Protein 2VG9 (pdb70)

Sequence (217 aa):
MKFTVGNGQNQHKGVNDGFSYEIWTNGGEGSMTLGSGATFKAEWNAAVNRGNFLARRGLDFGSQKKATDYDYIGLDYAATYKQTASASGNSRLCVYGWFQNRGLNGVPLVEYYIIEDWVDWVPDAQGKMVTIDGAQYKIFQMDHTGPTINGGSETFKQYFSVRQQKRTSGHITVSDHFKEWAKQGWGIGNLYEVALNAEGWQSSGVADVTLLDVYTT

Nearest PDB structures (foldseek):
  2vg9-assembly1_A  TM=1.005E+00  e=1.026E-44  Neocallimastix patriciarum
  2c1f-assembly1_A  TM=1.002E+00  e=1.045E-42  Neocallimastix patriciarum
  6kka-assembly2_B  TM=9.404E-01  e=1.542E-19  Bacillus sp. 41M-1
  4ixl-assembly2_B  TM=9.345E-01  e=1.324E-19  Bacillus sp. (in: firmicutes)
  2dck-assembly1_A  TM=9.286E-01  e=6.081E-19  Bacillus sp. 41M-1

B-factor: mean 17.27, std 8.96, range [2.0, 55.73]

Radius of gyration: 16.25 Å; Cα contacts (8 Å, |Δi|>4): 626; chains: 1; bounding box: 36×44×43 Å

InterPro domains:
  IPR001137 Glycoside hydrolase family 11 [PR00911] (122-131)
  IPR001137 Glycoside hydrolase family 11 [PR00911] (138-148)
  IPR001137 Glycoside hydrolase family 11 [PR00911] (163-169)
  IPR001137 Glycoside hydrolase family 11 [PR00911] (183-188)
  IPR001137 Glycoside hydrolase family 11 [PR00911] (188-197)
  IPR001137 Glycoside hydrolase family 11 [PR00911] (211-219)
  IPR001137 Glycoside hydrolase family 11 [PTHR46828] (280-485)
  IPR002883 CBM10/dockerin domain [PF02013] (524-562)
  IPR002883 CBM10/dockerin domain [PF02013] (566-605)
  IPR002883 CBM10/dockerin domain [PS51763] (523-563)
  IPR002883 CBM10/dockerin domain [PS51763] (566-606)
  IPR009034 Fungal dockerin domain superfamily [G3DSA:3.90.1220.10] (522-563)
  IPR009034 Fungal dockerin domain superfamily [G3DSA:3.90.1220.10] (564-605)
  IPR009034 Fungal dockerin domain superfamily [SSF64571] (524-567)
  IPR009034 Fungal dockerin domain superfamily [SSF64571] (567-605)
  IPR013319 Glycoside hydrolase family 11/12 [G3DSA:2.60.120.180] (30-247)
  IPR013319 Glycoside hydrolase family 11/12 [G3DSA:2.60.120.180] (274-492)
  IPR013320 Concanavalin A-like lectin/glucanase domain superfamily [SSF49899] (38-249)
  IPR013320 Concanavalin A-like lectin/glucanase domain superfamily [SSF49899] (283-493)
  IPR018208 Glycoside hydrolase family 11, active site 1 [PS00776] (138-148)

Secondary structure (DSSP, 8-state):
-EEEESSS-SEEEEEETTEEEEEEEEB-EEEEEE-STT-EEEEEE--STT-EEEEEEEEE-TT-SBGGGSS-EEEEEEEEEEEEEEEEEEEEEEEEEEEE-TT-SS---EEEEEEEEEES-----S-EEEEETTEEEEEEEEEEEEEETTEEEEEEEEEEEEESS--SEEEEEHHHHHHHHHTTT----EE-EEEEEEEEEEEEEEEEEEEEEEEE-

Foldseek 3Di:
DKDKAPPPHQKDWDDDQQKIKIKGWDQWIKMWDDDPDQFIKIWIDQLDAFTKIKIKMWHFPPLPDWLLVFPWKKKWWAKDKDWDWANVKKKFKWKWFWFDQVVHPPAFTEIETETQAMPPDDDDDDFDWDAFPNFTWTKDKDWDWAADPVGTTDITMYIYTYTPDHDRTDMGRVSVSVVVCVVVVHGTHGTGIIMIMIMMTSTIIMMGIPDIDIDTD

Organism: Neocallimastix patriciarum (NCBI:txid4758)

CATH classification: 2.60.120.180

Solvent-accessible surface area: 9587 Å² total; per-residue (Å²): 149,130,33,51,0,29,112,74,112,81,66,54,140,25,117,65,91,61,33,31,25,40,0,71,1,79,58,12,49,0,3,0,51,25,31,92,22,1,26,5,109,2,57,3,82,0,36,76,125,154,0,45,0,26,0,23,0,0,44,92,19,40,31,142,88,100,0,43,74,26,120,69,0,0,0,37,4,27,12,96,23,137,30,91,41,54,45,109,5,16,1,22,0,0,0,7,0,10,0,12,39,162,79,67,148,88,34,40,7,0,18,0,12,0,0,0,18,59,42,92,132,23,12,88,33,185,41,110,101,12,87,5,60,76,14,85,0,40,2,3,63,68,91,80,86,6,107,19,58,54,41,59,84,69,91,9,63,16,4,3,0,10,22,91,144,95,55,40,56,24,62,0,10,0,5,48,0,0,106,37,0,39,155,55,66,48,27,10,0,22,0,71,18,0,0,0,0,0,33,2,72,22,0,5,3,57,0,40,2,94,85,12,64,6,71,52,108

Structure (mmCIF, N/CA/C/O backbone):
data_2VG9
#
_entry.id   2VG9
#
_cell.length_a   117.420
_cell.length_b   117.420
_cell.length_c   117.420
_cell.angle_alpha   90.00
_cell.angle_beta   90.00
_cell.angle_gamma   90.00
#
_symmetry.space_group_name_H-M   'I 2 3'
#
loop_
_entity.id
_entity.type
_entity.pdbx_description
1 polymer 'BIFUNCTIONAL ENDO-1,4-BETA-XYLANASE A'
2 non-polymer 'CADMIUM ION'
3 non-polymer 'ACETATE ION'
4 water water
#
loop_
_atom_site.group_PDB
_atom_site.id
_atom_site.type_symbol
_atom_site.label_atom_id
_atom_site.label_alt_id
_atom_site.label_comp_id
_atom_site.label_asym_id
_atom_site.label_entity_id
_atom_site.label_seq_id
_atom_site.pdbx_PDB_ins_code
_atom_site.Cartn_x
_atom_site.Cartn_y
_atom_site.Cartn_z
_atom_site.occupancy
_atom_site.B_iso_or_equiv
_atom_site.auth_seq_id
_atom_site.auth_comp_id
_atom_site.auth_asym_id
_atom_site.auth_atom_id
_atom_site.pdbx_PDB_model_num
ATOM 1 N N . MET A 1 1 ? 60.189 21.370 28.587 1.00 23.09 1 MET A N 1
ATOM 2 C CA . MET A 1 1 ? 59.192 22.279 27.925 1.00 22.01 1 MET A CA 1
ATOM 3 C C . MET A 1 1 ? 57.741 21.922 28.332 1.00 21.46 1 MET A C 1
ATOM 4 O O . MET A 1 1 ? 57.259 20.832 28.028 1.00 20.09 1 MET A O 1
ATOM 9 N N . LYS A 1 2 ? 57.068 22.876 28.989 1.00 21.17 2 LYS A N 1
ATOM 10 C CA . LYS A 1 2 ? 55.749 22.667 29.583 1.00 20.58 2 LYS A CA 1
ATOM 11 C C . LYS A 1 2 ? 54.616 23.558 28.987 1.00 19.95 2 LYS A C 1
ATOM 12 O O . LYS A 1 2 ? 54.804 24.745 28.673 1.00 19.52 2 LYS A O 1
ATOM 18 N N . PHE A 1 3 ? 53.434 22.962 28.872 1.00 17.87 3 PHE A N 1
ATOM 19 C CA . PHE A 1 3 ? 52.237 23.613 28.362 1.00 16.83 3 PHE A CA 1
ATOM 20 C C . PHE A 1 3 ? 51.122 23.405 29.375 1.00 16.93 3 PHE A C 1
ATOM 21 O O . PHE A 1 3 ? 50.857 22.256 29.748 1.00 15.17 3 PHE A O 1
ATOM 29 N N . THR A 1 4 ? 50.511 24.512 29.815 1.00 16.35 4 THR A N 1
ATOM 30 C CA . THR A 1 4 ? 49.559 24.510 30.921 1.00 16.38 4 THR A CA 1
ATOM 31 C C . THR A 1 4 ? 48.187 24.908 30.407 1.00 16.54 4 THR A C 1
ATOM 32 O O . THR A 1 4 ? 48.073 25.803 29.565 1.00 16.53 4 THR A O 1
ATOM 36 N N . VAL A 1 5 ? 47.150 24.230 30.891 1.00 15.75 5 VAL A N 1
ATOM 37 C CA . VAL A 1 5 ? 45.786 24.574 30.507 1.00 16.17 5 VAL A CA 1
ATOM 38 C C . VAL A 1 5 ? 44.893 24.814 31.744 1.00 17.24 5 VAL A C 1
ATOM 39 O O . VAL A 1 5 ? 45.173 24.305 32.842 1.00 16.61 5 VAL A O 1
ATOM 43 N N . GLY A 1 6 ? 43.833 25.595 31.548 1.00 18.59 6 GLY A N 1
ATOM 44 C CA . GLY A 1 6 ? 42.883 25.900 32.607 1.00 21.83 6 GLY A CA 1
ATOM 45 C C . GLY A 1 6 ? 43.220 27.141 33.409 1.00 24.47 6 GLY A C 1
ATOM 46 O O . GLY A 1 6 ? 42.581 27.416 34.436 1.00 24.93 6 GLY A O 1
ATOM 47 N N . ASN A 1 7 ? 44.226 27.881 32.945 1.00 26.67 7 ASN A N 1
ATOM 48 C CA . ASN A 1 7 ? 44.701 29.096 33.617 1.00 29.54 7 ASN A CA 1
ATOM 49 C C . ASN A 1 7 ? 44.814 30.287 32.645 1.00 29.26 7 ASN A C 1
ATOM 50 O O . ASN A 1 7 ? 45.730 31.104 32.750 1.00 30.12 7 ASN A O 1
ATOM 55 N N . GLY A 1 8 ? 43.859 30.384 31.721 1.00 29.16 8 GLY A N 1
ATOM 56 C CA . GLY A 1 8 ? 43.888 31.396 30.658 1.00 28.57 8 GLY A CA 1
ATOM 57 C C . GLY A 1 8 ? 43.710 30.819 29.258 1.00 27.71 8 GLY A C 1
ATOM 58 O O . GLY A 1 8 ? 42.897 31.314 28.471 1.00 28.52 8 GLY A O 1
ATOM 59 N N . GLN A 1 9 ? 44.481 29.775 28.946 1.00 26.58 9 GLN A N 1
ATOM 60 C CA . GLN A 1 9 ? 44.324 29.008 27.699 1.00 25.08 9 GLN A CA 1
ATOM 61 C C . GLN A 1 9 ? 43.816 27.627 28.038 1.00 23.39 9 GLN A C 1
ATOM 62 O O . GLN A 1 9 ? 44.383 26.972 28.910 1.00 22.91 9 GLN A O 1
ATOM 68 N N . ASN A 1 10 ? 42.769 27.187 27.343 1.00 21.70 10 ASN A N 1
ATOM 69 C CA . ASN A 1 10 ? 42.231 25.845 27.548 1.00 21.23 10 ASN A CA 1
ATOM 70 C C . ASN A 1 10 ? 42.822 24.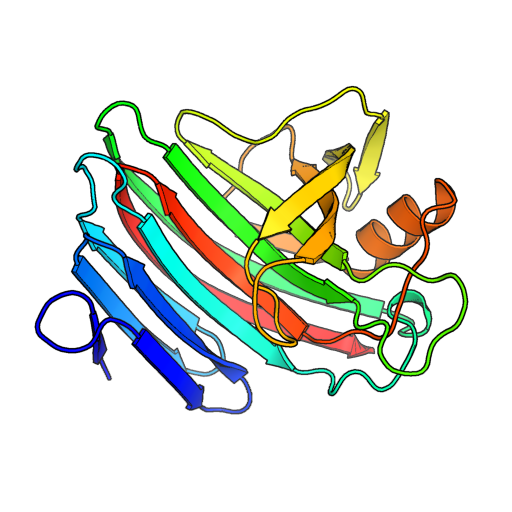748 26.653 1.00 20.49 10 ASN A C 1
ATOM 71 O O . ASN A 1 10 ? 42.501 23.575 26.829 1.00 19.27 10 ASN A O 1
ATOM 76 N N . GLN A 1 11 ? 43.676 25.130 25.699 1.00 19.02 11 GLN A N 1
ATOM 77 C CA . GLN A 1 11 ? 44.254 24.170 24.763 1.00 18.92 11 GLN A CA 1
ATOM 78 C C . GLN A 1 11 ? 45.613 24.631 24.265 1.00 17.57 11 GLN A C 1
ATOM 79 O O . GLN A 1 11 ? 45.865 25.834 24.167 1.00 16.63 11 GLN A O 1
ATOM 85 N N . HIS A 1 12 ? 46.480 23.662 23.978 1.00 16.37 12 HIS A N 1
ATOM 86 C CA . HIS A 1 12 ? 47.718 23.858 23.222 1.00 15.84 12 HIS A CA 1
ATOM 87 C C . HIS A 1 12 ? 47.903 22.620 22.352 1.00 16.52 12 HIS A C 1
ATOM 88 O O . HIS A 1 12 ? 47.812 21.478 22.834 1.00 15.26 12 HIS A O 1
ATOM 95 N N . LYS A 1 13 ? 48.161 22.833 21.065 1.00 16.15 13 LYS A N 1
ATOM 96 C CA . LYS A 1 13 ? 48.485 21.731 20.192 1.00 17.57 13 LYS A CA 1
ATOM 97 C C . LYS A 1 13 ? 49.663 22.138 19.298 1.00 16.22 13 LYS A C 1
ATOM 98 O O . LYS A 1 13 ? 49.798 23.300 18.924 1.00 15.34 13 LYS A O 1
ATOM 104 N N . GLY A 1 14 ? 50.506 21.162 18.973 1.00 15.52 14 GLY A N 1
ATOM 105 C CA . GLY A 1 14 ? 51.658 21.422 18.147 1.00 14.95 14 GLY A CA 1
ATOM 106 C C . GLY A 1 14 ? 52.314 20.144 17.771 1.00 14.29 14 GLY A C 1
ATOM 107 O O . GLY A 1 14 ? 51.711 19.059 17.850 1.00 13.62 14 GLY A O 1
ATOM 108 N N . VAL A 1 15 ? 53.575 20.273 17.369 1.00 14.11 15 VAL A N 1
ATOM 109 C CA . VAL A 1 15 ? 54.408 19.140 16.979 1.00 13.09 15 VAL A CA 1
ATOM 110 C C . VAL A 1 15 ? 55.769 19.351 17.588 1.00 12.69 15 VAL A C 1
ATOM 111 O O . VAL A 1 15 ? 56.172 20.494 17.858 1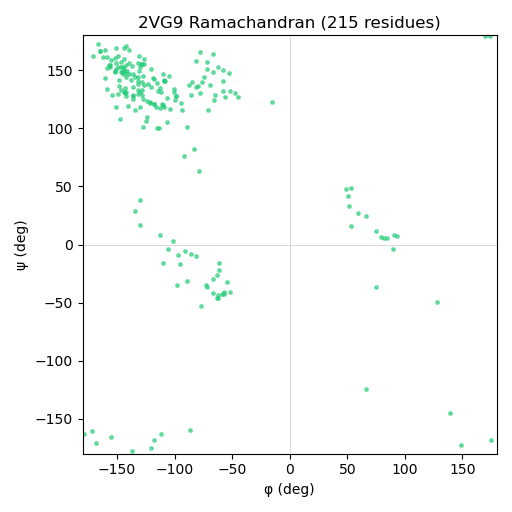.00 12.41 15 VAL A O 1
ATOM 115 N N . ASN A 1 16 ? 56.471 18.250 17.826 1.00 11.56 16 ASN A N 1
ATOM 116 C CA . ASN A 1 16 ? 57.875 18.276 18.213 1.00 11.46 16 ASN A CA 1
ATOM 117 C C . ASN A 1 16 ? 58.538 16.931 17.904 1.00 11.38 16 ASN A C 1
ATOM 118 O O . ASN A 1 16 ? 57.979 15.879 18.208 1.00 10.70 16 ASN A O 1
ATOM 123 N N . ASP A 1 17 ? 59.722 16.972 17.292 1.00 11.84 17 ASP A N 1
ATOM 124 C CA . ASP A 1 17 ? 60.471 15.746 16.975 1.00 12.35 17 ASP A CA 1
ATOM 125 C C . ASP A 1 17 ? 59.653 14.819 16.057 1.00 12.39 17 ASP A C 1
ATOM 126 O O . ASP A 1 17 ? 59.841 13.579 16.085 1.00 12.58 17 ASP A O 1
ATOM 131 N N . GLY A 1 18 ? 58.753 15.392 15.256 1.00 11.13 18 GLY A N 1
ATOM 132 C CA . GLY A 1 18 ? 57.971 14.580 14.309 1.00 11.98 18 GLY A CA 1
ATOM 133 C C . GLY A 1 18 ? 56.719 13.918 14.873 1.00 12.20 18 GLY A C 1
ATOM 134 O O . GLY A 1 18 ? 56.040 13.164 14.184 1.00 11.74 18 GLY A O 1
ATOM 135 N N . PHE A 1 19 ? 56.397 14.229 16.127 1.00 12.90 19 PHE A N 1
ATOM 136 C CA . PHE A 1 19 ? 55.204 13.696 16.787 1.00 12.83 19 PHE A CA 1
ATOM 137 C C . PHE A 1 19 ? 54.310 14.817 17.279 1.00 12.48 19 PHE A C 1
ATOM 138 O O . PHE A 1 19 ? 54.805 15.818 17.794 1.00 11.81 19 PHE A O 1
ATOM 146 N N . SER A 1 20 ? 52.993 14.678 17.105 1.00 12.30 20 SER A N 1
ATOM 147 C CA . SER A 1 20 ? 52.083 15.711 17.578 1.00 11.26 20 SER A CA 1
ATOM 148 C C . SER A 1 20 ? 52.102 15.778 19.095 1.00 11.40 20 SER A C 1
ATOM 149 O O . SER A 1 20 ? 52.565 14.839 19.769 1.00 10.26 20 SER A O 1
ATOM 152 N N . TYR A 1 21 ? 51.583 16.879 19.628 1.00 11.65 21 TYR A N 1
ATOM 153 C CA . TYR A 1 21 ? 51.167 16.943 21.019 1.00 12.21 21 TYR A CA 1
ATOM 154 C C . TYR A 1 21 ? 49.879 17.775 21.092 1.00 12.88 21 TYR A C 1
ATOM 155 O O . TYR A 1 21 ? 49.663 18.672 20.278 1.00 12.45 21 TYR A O 1
ATOM 164 N N . GLU A 1 22 ? 49.025 17.452 22.055 1.00 12.99 22 GLU A N 1
ATOM 165 C CA . GLU A 1 22 ? 47.780 18.174 22.276 1.00 15.48 22 GLU A CA 1
ATOM 166 C C . GLU A 1 22 ? 47.387 18.013 23.751 1.00 14.08 22 GLU A C 1
ATOM 167 O O . GLU A 1 22 ? 47.359 16.890 24.273 1.00 13.05 22 GLU A O 1
ATOM 173 N N . ILE A 1 23 ? 47.118 19.140 24.409 1.00 13.71 23 ILE A N 1
ATOM 174 C CA . ILE A 1 23 ? 46.528 19.152 25.760 1.00 13.19 23 ILE A CA 1
ATOM 175 C C . ILE A 1 23 ? 45.311 20.083 25.714 1.00 13.55 23 ILE A C 1
ATOM 176 O O . ILE A 1 23 ? 45.357 21.129 25.041 1.00 12.81 23 ILE A O 1
ATOM 181 N N . TRP A 1 24 ? 44.221 19.691 26.384 1.00 11.84 24 TRP A N 1
ATOM 182 C CA . TRP A 1 24 ? 42.989 20.475 26.372 1.00 12.38 24 TRP A CA 1
ATOM 183 C C . TRP A 1 24 ? 42.236 20.242 27.673 1.00 12.57 24 TRP A C 1
ATOM 184 O O . TRP A 1 24 ? 42.354 19.169 28.298 1.00 11.46 24 TRP A O 1
ATOM 195 N N . THR A 1 25 ? 41.476 21.249 28.099 1.00 13.56 25 THR A N 1
ATOM 196 C CA . THR A 1 25 ? 40.559 21.076 29.232 1.00 13.75 25 THR A CA 1
ATOM 197 C C . THR A 1 25 ? 39.285 21.882 29.037 1.00 14.41 25 THR A C 1
ATOM 198 O O . THR A 1 25 ? 39.253 22.851 28.302 1.00 13.24 25 THR A O 1
ATOM 202 N N . ASN A 1 26 ? 38.205 21.407 29.638 1.00 16.30 26 ASN A N 1
ATOM 203 C CA . ASN A 1 26 ? 37.044 22.226 29.874 1.00 17.48 26 ASN A CA 1
ATOM 204 C C . ASN A 1 26 ? 36.794 22.129 31.357 1.00 18.48 26 ASN A C 1
ATOM 205 O O . ASN A 1 26 ? 36.398 21.063 31.863 1.00 18.56 26 ASN A O 1
ATOM 210 N N . GLY A 1 27 ? 37.109 23.204 32.065 1.00 18.33 27 GLY A N 1
ATOM 211 C CA . GLY A 1 27 ? 36.744 23.339 33.465 1.00 18.37 27 GLY A CA 1
ATOM 212 C C . GLY A 1 27 ? 37.738 22.813 34.473 1.00 18.88 27 GLY A C 1
ATOM 213 O O . GLY A 1 27 ? 37.496 22.933 35.675 1.00 19.87 27 GLY A O 1
ATOM 214 N N . GLY A 1 28 ? 38.830 22.203 34.004 1.00 18.30 28 GLY A N 1
ATOM 215 C CA . GLY A 1 28 ? 39.876 21.714 34.884 1.00 17.69 28 GLY A CA 1
ATOM 216 C C . GLY A 1 28 ? 41.144 22.532 34.700 1.00 18.23 28 GLY A C 1
ATOM 217 O O . GLY A 1 28 ? 41.112 23.622 34.136 1.00 17.97 28 GLY A O 1
ATOM 218 N N . GLU A 1 29 ? 42.264 21.991 35.169 1.00 18.47 29 GLU A N 1
ATOM 219 C CA . GLU A 1 29 ? 43.599 22.538 34.920 1.00 18.69 29 GLU A CA 1
ATOM 220 C C . GLU A 1 29 ? 44.541 21.358 34.767 1.00 18.11 29 GLU A C 1
ATOM 221 O O . GLU A 1 29 ? 44.241 20.240 35.233 1.00 16.05 29 GLU A O 1
ATOM 227 N N . GLY A 1 30 ? 45.688 21.610 34.137 1.00 16.33 30 GLY A N 1
ATOM 228 C CA . GLY A 1 30 ? 46.651 20.551 33.913 1.00 16.01 30 GLY A CA 1
ATOM 229 C C . GLY A 1 30 ? 47.802 21.048 33.062 1.00 15.76 30 GLY A C 1
ATOM 230 O O . GLY A 1 30 ? 47.840 22.216 32.662 1.00 14.55 30 GLY A O 1
ATOM 231 N N . SER A 1 31 ? 48.745 20.154 32.799 1.00 15.40 31 SER A N 1
ATOM 232 C CA . SER A 1 31 ? 49.892 20.500 32.020 1.00 15.10 31 SER A CA 1
ATOM 233 C C . SER A 1 31 ? 50.471 19.260 31.367 1.00 15.36 31 SER A C 1
ATOM 234 O O . SER A 1 31 ? 50.179 18.140 31.778 1.00 14.74 31 SER A O 1
ATOM 237 N N . MET A 1 32 ? 51.232 19.489 30.299 1.00 15.13 32 MET A N 1
ATOM 238 C CA . MET A 1 32 ? 52.000 18.456 29.644 1.00 15.32 32 MET A CA 1
ATOM 239 C C . MET A 1 32 ? 53.410 18.966 29.565 1.00 13.26 32 MET A C 1
ATOM 240 O O . MET A 1 32 ? 53.640 20.115 29.211 1.00 12.32 32 MET A O 1
ATOM 245 N N . THR A 1 33 ? 54.353 18.087 29.857 1.00 13.80 33 THR A N 1
ATOM 246 C CA . THR A 1 33 ? 55.791 18.382 29.699 1.00 13.84 33 THR A CA 1
ATOM 247 C C . THR A 1 33 ? 56.293 17.431 28.646 1.00 13.09 33 THR A C 1
ATOM 248 O O . THR A 1 33 ? 56.218 16.223 28.835 1.00 13.59 33 THR A O 1
ATOM 252 N N . LEU A 1 34 ? 56.795 17.961 27.534 1.00 12.58 34 LEU A N 1
ATOM 253 C CA . LEU A 1 34 ? 57.383 17.126 26.462 1.00 13.06 34 LEU A CA 1
ATOM 254 C C . LEU A 1 34 ? 58.654 16.427 26.900 1.00 12.77 34 LEU A C 1
ATOM 255 O O . LEU A 1 34 ? 59.385 16.959 27.718 1.00 13.39 34 LEU A O 1
ATOM 260 N N . GLY A 1 35 ? 58.918 15.234 26.360 1.00 12.64 35 GLY A N 1
ATOM 261 C CA . GLY A 1 35 ? 60.268 14.619 26.438 1.00 11.96 35 GLY A CA 1
ATOM 262 C C . GLY A 1 35 ? 60.702 14.428 24.990 1.00 12.00 35 GLY A C 1
ATOM 263 O O . GLY A 1 35 ? 59.977 14.861 24.097 1.00 13.46 35 GLY A O 1
ATOM 264 N N . SER A 1 36 ? 61.853 13.793 24.740 1.00 12.24 36 SER A N 1
ATOM 265 C CA . SER A 1 36 ? 62.307 13.470 23.376 1.00 12.92 36 SER A CA 1
ATOM 266 C C . SER A 1 36 ? 61.300 12.621 22.636 1.00 12.33 36 SER A C 1
ATOM 267 O O . SER A 1 36 ? 60.581 11.817 23.259 1.00 10.73 36 SER A O 1
ATOM 270 N N . GLY A 1 37 ? 61.277 12.787 21.312 1.00 10.81 37 GLY A N 1
ATOM 271 C CA . GLY A 1 37 ? 60.490 11.939 20.449 1.00 11.36 37 GLY A CA 1
ATOM 272 C C . GLY A 1 37 ? 59.016 12.169 20.716 1.00 11.12 37 GLY A C 1
ATOM 273 O O . GLY A 1 37 ? 58.531 13.310 20.611 1.00 10.94 37 GLY A O 1
ATOM 274 N N . ALA A 1 38 ? 58.296 11.096 21.037 1.00 10.70 38 ALA A N 1
ATOM 275 C CA . ALA A 1 38 ? 56.842 11.216 21.313 1.00 10.67 38 ALA A CA 1
ATOM 276 C C . ALA A 1 38 ? 56.533 11.201 22.819 1.00 9.75 38 ALA A C 1
ATOM 277 O O . ALA A 1 38 ? 55.374 11.221 23.190 1.00 9.85 38 ALA A O 1
ATOM 279 N N . THR A 1 39 ? 57.565 11.156 23.665 1.00 10.81 39 THR A N 1
ATOM 280 C CA . THR A 1 39 ? 57.370 10.998 25.120 1.00 9.82 39 THR A CA 1
ATOM 281 C C . THR A 1 39 ? 56.787 12.296 25.734 1.00 10.69 39 THR A C 1
ATOM 282 O O . THR A 1 39 ? 56.926 13.385 25.165 1.00 10.79 39 THR A O 1
ATOM 286 N N . PHE A 1 40 ? 56.139 12.172 26.891 1.00 10.28 40 PHE A N 1
ATOM 287 C CA . PHE A 1 40 ? 55.573 13.284 27.608 1.00 10.81 40 PHE A CA 1
ATOM 288 C C . PHE A 1 40 ? 55.115 12.807 28.980 1.00 12.38 40 PHE A C 1
ATOM 289 O O . PHE A 1 40 ? 54.918 11.606 29.217 1.00 11.34 40 PHE A O 1
ATOM 297 N N . LYS A 1 41 ? 54.922 13.778 29.866 1.00 13.25 41 LYS A N 1
ATOM 298 C CA . LYS A 1 41 ? 54.354 13.567 31.177 1.00 15.56 41 LYS A CA 1
ATOM 299 C C . LYS A 1 41 ? 53.201 14.570 31.268 1.00 13.97 41 LYS A C 1
ATOM 300 O O . LYS A 1 41 ? 53.269 15.670 30.700 1.00 13.48 41 LYS A O 1
ATOM 306 N N . ALA A 1 42 ? 52.124 14.180 31.937 1.00 14.16 42 ALA A N 1
ATOM 307 C CA . ALA A 1 42 ? 50.950 15.053 32.051 1.00 14.03 42 ALA A CA 1
ATOM 308 C C . ALA A 1 42 ? 50.363 14.898 33.438 1.00 15.10 42 ALA A C 1
ATOM 309 O O . ALA A 1 42 ? 50.524 13.850 34.089 1.00 15.01 42 ALA A O 1
ATOM 311 N N . GLU A 1 43 ? 49.669 15.938 33.878 1.00 14.37 43 GLU A N 1
ATOM 312 C CA . GLU A 1 43 ? 49.075 15.949 35.181 1.00 15.10 43 GLU A CA 1
ATOM 313 C C . GLU A 1 43 ? 47.821 16.788 35.067 1.00 14.68 43 GLU A C 1
ATOM 314 O O . GLU A 1 43 ? 47.780 17.760 34.314 1.00 14.43 43 GLU A O 1
ATOM 320 N N . TRP A 1 44 ? 46.766 16.376 35.753 1.00 14.04 44 TRP A N 1
ATOM 321 C CA . TRP A 1 44 ? 45.521 17.095 35.663 1.00 13.67 44 TRP A CA 1
ATOM 322 C C . TRP A 1 44 ? 44.859 17.186 37.021 1.00 14.55 44 TRP A C 1
ATOM 323 O O . TRP A 1 44 ? 45.021 16.313 37.850 1.00 13.83 44 TRP A O 1
ATOM 334 N N . ASN A 1 45 ? 44.163 18.289 37.257 1.00 16.10 45 ASN A N 1
ATOM 335 C CA . ASN A 1 45 ? 43.238 18.394 38.385 1.00 16.59 45 ASN A CA 1
ATOM 336 C C . ASN A 1 45 ? 41.953 18.841 37.761 1.00 15.44 45 ASN A C 1
ATOM 337 O O . ASN A 1 45 ? 41.828 20.022 37.419 1.00 14.58 45 ASN A O 1
ATOM 342 N N . ALA A 1 46 ? 41.019 17.903 37.564 1.00 14.55 46 ALA A N 1
ATOM 343 C CA . ALA A 1 46 ? 39.696 18.209 37.022 1.00 14.20 46 ALA A CA 1
ATOM 344 C C . ALA A 1 46 ? 38.594 17.507 37.824 1.00 14.47 46 ALA A C 1
ATOM 345 O O . ALA A 1 46 ? 37.541 17.167 37.280 1.00 14.25 46 ALA A O 1
ATOM 347 N N . ALA A 1 47 ? 38.851 17.275 39.113 1.00 14.78 47 ALA A N 1
ATOM 348 C CA . ALA A 1 47 ? 37.869 16.632 40.005 1.00 15.52 47 ALA A CA 1
ATOM 349 C C . ALA A 1 47 ? 36.804 17.650 40.449 1.00 16.06 47 ALA A C 1
ATOM 350 O O . ALA A 1 47 ? 36.667 18.004 41.632 1.00 17.14 47 ALA A O 1
ATOM 352 N N . VAL A 1 48 ? 36.083 18.132 39.454 1.00 16.39 48 VAL A N 1
ATOM 353 C CA . VAL A 1 48 ? 34.983 19.086 39.604 1.00 16.89 48 VAL A CA 1
ATOM 354 C C . VAL A 1 48 ? 33.858 18.663 38.648 1.00 17.60 48 VAL A C 1
ATOM 355 O O . VAL A 1 48 ? 34.109 17.962 37.650 1.00 16.03 48 VAL A O 1
ATOM 359 N N . ASN A 1 49 ? 32.614 19.061 38.946 1.00 18.15 49 ASN A N 1
ATOM 360 C CA . ASN A 1 49 ? 31.503 18.763 38.077 1.00 19.32 49 ASN A CA 1
ATOM 361 C C . ASN A 1 49 ? 31.839 19.096 36.624 1.00 19.12 49 ASN A C 1
ATOM 362 O O . ASN A 1 49 ? 32.320 20.188 36.338 1.00 19.68 49 ASN A O 1
ATOM 367 N N . ARG A 1 50 ? 31.582 18.149 35.722 1.00 18.49 50 ARG A N 1
ATOM 368 C CA . ARG A 1 50 ? 31.905 18.267 34.301 1.00 18.00 50 ARG A CA 1
ATOM 369 C C . ARG A 1 50 ? 33.361 18.619 33.963 1.00 16.54 50 ARG A C 1
ATOM 370 O O . ARG A 1 50 ? 33.656 19.007 32.815 1.00 14.84 50 ARG A O 1
ATOM 378 N N . GLY A 1 51 ? 34.269 18.462 34.936 1.00 14.72 51 GLY A N 1
ATOM 379 C CA . GLY A 1 51 ? 35.706 18.591 34.657 1.00 13.85 51 GLY A CA 1
ATOM 380 C C . GLY A 1 51 ? 36.131 17.607 33.580 1.00 13.28 51 GLY A C 1
ATOM 381 O O . GLY A 1 51 ? 35.800 16.411 33.645 1.00 13.26 51 GLY A O 1
ATOM 382 N N . ASN A 1 52 ? 36.878 18.097 32.592 1.00 13.29 52 ASN A N 1
ATOM 383 C CA . ASN A 1 52 ? 37.299 17.288 31.450 1.00 13.51 52 ASN A CA 1
ATOM 384 C C . ASN A 1 52 ? 38.713 17.686 30.993 1.00 13.13 52 ASN A C 1
ATOM 385 O O . ASN A 1 52 ? 39.016 18.884 30.843 1.00 12.87 52 ASN A O 1
ATOM 390 N N . PHE A 1 53 ? 39.581 16.688 30.807 1.00 12.70 53 PHE A N 1
ATOM 391 C CA . PHE A 1 53 ? 41.009 16.902 30.499 1.00 12.98 53 PHE A CA 1
ATOM 392 C C . PHE A 1 53 ? 41.477 15.855 29.509 1.00 13.59 53 PHE A C 1
ATOM 393 O O . PHE A 1 53 ? 41.068 14.676 29.591 1.00 13.58 53 PHE A O 1
ATOM 401 N N . LEU A 1 54 ? 42.375 16.259 28.603 1.00 13.14 54 LEU A N 1
ATOM 402 C CA . LEU A 1 54 ? 43.058 15.279 27.756 1.00 13.23 54 LEU A CA 1
ATOM 403 C C . LEU A 1 54 ? 44.493 15.715 27.493 1.00 13.24 54 LEU A C 1
ATOM 404 O O . LEU A 1 54 ? 44.770 16.919 27.413 1.00 12.01 54 LEU A O 1
ATOM 409 N N . ALA A 1 55 ? 45.393 14.732 27.378 1.00 12.55 55 ALA A N 1
ATOM 410 C CA . ALA A 1 55 ? 46.785 14.954 26.905 1.00 12.00 55 ALA A CA 1
ATOM 411 C C . ALA A 1 55 ? 47.223 13.782 26.030 1.00 11.18 55 ALA A C 1
ATOM 412 O O . ALA A 1 55 ? 47.132 12.603 26.428 1.00 11.68 55 ALA A O 1
ATOM 414 N N . ARG A 1 56 ? 47.713 14.094 24.849 1.00 9.64 56 ARG A N 1
ATOM 415 C CA . ARG A 1 56 ? 48.030 13.045 23.887 1.00 9.96 56 ARG A CA 1
ATOM 416 C C . ARG A 1 56 ? 49.137 13.457 22.944 1.00 9.08 56 ARG A C 1
ATOM 417 O O . ARG A 1 56 ? 49.287 14.640 22.606 1.00 9.25 56 ARG A O 1
ATOM 425 N N . ARG A 1 57 ? 49.896 12.464 22.521 1.00 9.95 57 ARG A N 1
ATOM 426 C CA . ARG A 1 57 ? 50.976 12.623 21.542 1.00 10.02 57 ARG A CA 1
ATOM 427 C C . ARG A 1 57 ? 50.938 11.471 20.562 1.00 11.06 57 ARG A C 1
ATOM 428 O O . ARG A 1 57 ? 50.693 10.314 20.957 1.00 11.29 57 ARG A O 1
ATOM 436 N N . GLY A 1 58 ? 51.197 11.749 19.284 1.00 11.55 58 GLY A N 1
ATOM 437 C CA . GLY A 1 58 ? 51.10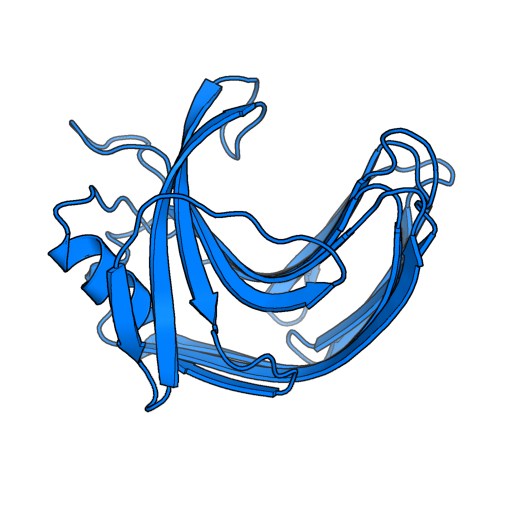7 10.666 18.288 1.00 11.34 58 GLY A CA 1
ATOM 438 C C . GLY A 1 58 ? 51.676 10.990 16.929 1.00 12.50 58 GLY A C 1
ATOM 439 O O . GLY A 1 58 ? 52.290 12.033 16.729 1.00 10.85 58 GLY A O 1
ATOM 440 N N . LEU A 1 59 ? 51.425 10.083 15.986 1.00 12.63 59 LEU A N 1
ATOM 441 C CA . LEU A 1 59 ? 51.985 10.158 14.656 1.00 14.40 59 LEU A CA 1
ATOM 442 C C . LEU A 1 59 ? 50.819 10.473 13.736 1.00 14.85 59 LEU A C 1
ATOM 443 O O . LEU A 1 59 ? 49.840 9.717 13.722 1.00 14.50 59 LEU A O 1
ATOM 448 N N . ASP A 1 60 ? 50.901 11.599 13.010 1.00 16.61 60 ASP A N 1
ATOM 449 C CA . ASP A 1 60 ? 49.856 11.950 12.006 1.00 17.53 60 ASP A CA 1
ATOM 450 C C . ASP A 1 60 ? 50.108 11.153 10.757 1.00 17.80 60 ASP A C 1
ATOM 451 O O . ASP A 1 60 ? 51.268 11.001 10.330 1.00 18.49 60 ASP A O 1
ATOM 456 N N . PHE A 1 61 ? 49.035 10.613 10.181 1.00 17.53 61 PHE A N 1
ATOM 457 C CA . PHE A 1 61 ? 49.150 9.846 8.929 1.00 17.36 61 PHE A CA 1
ATOM 458 C C . PHE A 1 61 ? 48.626 10.617 7.692 1.00 18.26 61 PHE A C 1
ATOM 459 O O . PHE A 1 61 ? 48.694 10.124 6.560 1.00 18.41 61 PHE A O 1
ATOM 467 N N . GLY A 1 62 ? 48.080 11.809 7.919 1.00 18.81 62 GLY A N 1
ATOM 468 C CA . GLY A 1 62 ? 47.649 12.677 6.820 1.00 20.42 62 GLY A CA 1
ATOM 469 C C . GLY A 1 62 ? 46.311 12.326 6.174 1.00 20.81 62 GLY A C 1
ATOM 470 O O . GLY A 1 62 ? 45.942 12.948 5.166 1.00 21.39 62 GLY A O 1
ATOM 471 N N . SER A 1 63 ? 45.587 11.344 6.736 1.00 21.08 63 SER A N 1
ATOM 472 C CA . SER A 1 63 ? 44.302 10.890 6.177 1.00 21.59 63 SER A CA 1
ATOM 473 C C . SER A 1 63 ? 44.427 10.513 4.679 1.00 23.02 63 SER A C 1
ATOM 474 O O . SER A 1 63 ? 43.613 10.929 3.832 1.00 23.29 63 SER A O 1
ATOM 477 N N . GLN A 1 64 ? 45.442 9.715 4.369 1.00 23.32 64 GLN A N 1
ATOM 478 C CA . GLN A 1 64 ? 45.867 9.518 2.995 1.00 25.40 64 GLN A CA 1
ATOM 479 C C . GLN A 1 64 ? 45.276 8.236 2.458 1.00 23.51 64 GLN A C 1
ATOM 480 O O . GLN A 1 64 ? 44.941 8.130 1.278 1.00 23.41 64 GLN A O 1
ATOM 486 N N . LYS A 1 65 ? 45.162 7.247 3.328 1.00 21.67 65 LYS A N 1
ATOM 487 C CA . LYS A 1 65 ? 44.698 5.972 2.880 1.00 20.01 65 LYS A CA 1
ATOM 488 C C . LYS A 1 65 ? 43.991 5.201 3.965 1.00 19.15 65 LYS A C 1
ATOM 489 O O . LYS A 1 65 ? 44.137 5.508 5.179 1.00 18.59 65 LYS A O 1
ATOM 495 N N . LYS A 1 66 ? 43.205 4.227 3.499 1.00 17.07 66 LYS A N 1
ATOM 496 C CA . LYS A 1 66 ? 42.369 3.393 4.358 1.00 15.43 66 LYS A CA 1
ATOM 497 C C . LYS A 1 66 ? 43.270 2.843 5.463 1.00 14.42 66 LYS A C 1
ATOM 498 O O . LYS A 1 66 ? 44.351 2.337 5.188 1.00 13.14 66 LYS A O 1
ATOM 504 N N . ALA A 1 67 ? 42.807 2.944 6.705 1.00 13.11 67 ALA A N 1
ATOM 505 C CA . ALA A 1 67 ? 43.617 2.549 7.862 1.00 12.73 67 ALA A CA 1
ATOM 506 C C . ALA A 1 67 ? 44.133 1.129 7.753 1.00 13.12 67 ALA A C 1
ATOM 507 O O . ALA A 1 67 ? 45.244 0.820 8.225 1.00 12.58 67 ALA A O 1
ATOM 509 N N . THR A 1 68 ? 43.354 0.251 7.107 1.00 12.86 68 THR A N 1
ATOM 510 C CA . THR A 1 68 ? 43.768 -1.148 7.010 1.00 12.15 68 THR A CA 1
ATOM 511 C C . THR A 1 68 ? 44.705 -1.432 5.817 1.00 12.50 68 THR A C 1
ATOM 512 O O . THR A 1 68 ? 45.215 -2.561 5.710 1.00 12.28 68 THR A O 1
ATOM 516 N N . ASP A 1 69 ? 44.903 -0.447 4.927 1.00 12.02 69 ASP A N 1
ATOM 517 C CA . ASP A 1 69 ? 45.948 -0.557 3.874 1.00 12.86 69 ASP A CA 1
ATOM 518 C C . ASP A 1 69 ? 47.369 -0.567 4.412 1.00 13.72 69 ASP A C 1
ATOM 519 O O . ASP A 1 69 ? 48.262 -1.097 3.776 1.00 14.92 69 ASP A O 1
ATOM 524 N N . TYR A 1 70 ? 47.606 0.078 5.542 1.00 14.74 70 TYR A N 1
ATOM 525 C CA . TYR A 1 70 ? 48.949 -0.004 6.143 1.00 14.91 70 TYR A CA 1
ATOM 526 C C . TYR A 1 70 ? 49.202 -1.454 6.582 1.00 15.38 70 TYR A C 1
ATOM 527 O O . TYR A 1 70 ? 48.400 -2.037 7.351 1.00 15.81 70 TYR A O 1
ATOM 536 N N . ASP A 1 71 ? 50.299 -2.035 6.094 1.00 15.76 71 ASP A N 1
ATOM 537 C CA . ASP A 1 71 ? 50.611 -3.451 6.341 1.00 15.87 71 ASP A CA 1
ATOM 538 C C . ASP A 1 71 ? 50.806 -3.748 7.812 1.00 15.21 71 ASP A C 1
ATOM 539 O O . ASP A 1 71 ? 50.299 -4.752 8.319 1.00 14.05 71 ASP A O 1
ATOM 544 N N . TYR A 1 72 ? 51.530 -2.857 8.494 1.00 13.54 72 TYR A N 1
ATOM 545 C CA . TYR A 1 72 ? 51.832 -3.031 9.903 1.00 12.89 72 TYR A CA 1
ATOM 546 C C . TYR A 1 72 ? 51.889 -1.664 10.575 1.00 12.82 72 TYR A C 1
ATOM 547 O O . TYR A 1 72 ? 52.499 -0.737 10.046 1.00 12.94 72 TYR A O 1
ATOM 556 N N . ILE A 1 73 ? 51.222 -1.529 11.724 1.00 11.32 73 ILE A N 1
ATOM 557 C CA . ILE A 1 73 ? 51.344 -0.308 12.535 1.00 11.06 73 ILE A CA 1
ATOM 558 C C . ILE A 1 73 ? 51.642 -0.794 13.949 1.00 10.62 73 ILE A C 1
ATOM 559 O O . ILE A 1 73 ? 50.862 -1.547 14.524 1.00 9.94 73 ILE A O 1
ATOM 564 N N . GLY A 1 74 ? 52.805 -0.409 14.471 1.00 10.65 74 GLY A N 1
ATOM 565 C CA . GLY A 1 74 ? 53.187 -0.774 15.840 1.00 11.01 74 GLY A CA 1
ATOM 566 C C . GLY A 1 74 ? 53.179 0.431 16.775 1.00 10.88 74 GLY A C 1
ATOM 567 O O . GLY A 1 74 ? 53.484 1.567 16.353 1.00 11.01 74 GLY A O 1
ATOM 568 N N . LEU A 1 75 ? 52.822 0.197 18.037 1.00 10.11 75 LEU A N 1
ATOM 569 C CA . LEU A 1 75 ? 52.974 1.223 19.080 1.00 9.99 75 LEU A CA 1
ATOM 570 C C . LEU A 1 75 ? 53.551 0.544 20.312 1.00 9.57 75 LEU A C 1
ATOM 571 O O . LEU A 1 75 ? 52.983 -0.440 20.803 1.00 9.09 75 LEU A O 1
ATOM 576 N N . ASP A 1 76 ? 54.668 1.086 20.806 1.00 8.50 76 ASP A N 1
ATOM 577 C CA . ASP A 1 76 ? 55.321 0.564 21.995 1.00 8.79 76 ASP A CA 1
ATOM 578 C C . ASP A 1 76 ? 55.329 1.697 22.982 1.00 8.57 76 ASP A C 1
ATOM 579 O O . ASP A 1 76 ? 55.619 2.822 22.604 1.00 9.34 76 ASP A O 1
ATOM 584 N N . TYR A 1 77 ? 54.991 1.416 24.229 1.00 8.07 77 TYR A N 1
ATOM 585 C CA . TYR A 1 77 ? 54.881 2.456 25.243 1.00 8.08 77 TYR A CA 1
ATOM 586 C C . TYR A 1 77 ? 55.302 1.912 26.618 1.00 8.92 77 TYR A C 1
ATOM 587 O O . TYR A 1 77 ? 55.235 0.703 26.882 1.00 8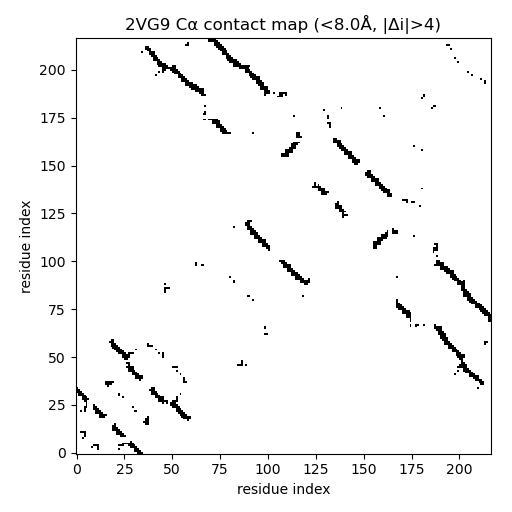.37 77 TYR A O 1
ATOM 596 N N . ALA A 1 78 ? 55.786 2.803 27.478 1.00 8.99 78 ALA A N 1
ATOM 597 C CA . ALA A 1 78 ? 55.932 2.506 28.919 1.00 9.25 78 ALA A CA 1
ATOM 598 C C . ALA A 1 78 ? 55.580 3.785 29.683 1.00 9.32 78 ALA A C 1
ATOM 599 O O . ALA A 1 78 ? 56.084 4.867 29.340 1.00 8.84 78 ALA A O 1
ATOM 601 N N . ALA A 1 79 ? 54.724 3.631 30.698 1.00 8.77 79 ALA A N 1
ATOM 602 C CA . ALA A 1 79 ? 54.162 4.730 31.489 1.00 9.57 79 ALA A CA 1
ATOM 603 C C . ALA A 1 79 ? 53.939 4.331 32.956 1.00 10.11 79 ALA A C 1
ATOM 604 O O . ALA A 1 79 ? 53.801 3.157 33.275 1.00 10.90 79 ALA A O 1
ATOM 606 N N . THR A 1 80 ? 53.902 5.334 33.830 1.00 11.56 80 THR A N 1
ATOM 607 C CA . THR A 1 80 ? 53.220 5.223 35.122 1.00 13.00 80 THR A CA 1
ATOM 608 C C . THR A 1 80 ? 51.975 6.097 34.974 1.00 13.50 80 THR A C 1
ATOM 609 O O . THR A 1 80 ? 51.995 7.116 34.289 1.00 14.29 80 THR A O 1
ATOM 613 N N . TYR A 1 81 ? 50.869 5.635 35.527 1.00 13.45 81 TYR A N 1
ATOM 614 C CA . TYR A 1 81 ? 49.586 6.286 35.345 1.00 14.34 81 TYR A CA 1
ATOM 615 C C . TYR A 1 81 ? 48.783 6.020 36.615 1.00 15.07 81 TYR A C 1
ATOM 616 O O . TYR A 1 81 ? 48.710 4.884 37.072 1.00 13.88 81 TYR A O 1
ATOM 625 N N . LYS A 1 82 ? 48.227 7.084 37.185 1.00 15.41 82 LYS A N 1
ATOM 626 C CA . LYS A 1 82 ? 47.577 7.033 38.473 1.00 17.79 82 LYS A CA 1
ATOM 627 C C . LYS A 1 82 ? 46.438 8.070 38.451 1.00 16.64 82 LYS A C 1
ATOM 628 O O . LYS A 1 82 ? 46.631 9.190 37.967 1.00 16.46 82 LYS A O 1
ATOM 634 N N . GLN A 1 83 ? 45.273 7.689 38.970 1.00 14.53 83 GLN A N 1
ATOM 635 C CA . GLN A 1 83 ? 44.218 8.634 39.268 1.00 15.08 83 GLN A CA 1
ATOM 636 C C . GLN A 1 83 ? 44.262 8.966 40.771 1.00 15.01 83 GLN A C 1
ATOM 637 O O . GLN A 1 83 ? 44.257 8.066 41.628 1.00 16.33 83 GLN A O 1
ATOM 643 N N . THR A 1 84 ? 44.307 10.243 41.112 1.00 14.28 84 THR A N 1
ATOM 644 C CA . THR A 1 84 ? 44.489 10.596 42.527 1.00 13.91 84 THR A CA 1
ATOM 645 C C . THR A 1 84 ? 43.257 11.211 43.215 1.00 13.92 84 THR A C 1
ATOM 646 O O . THR A 1 84 ? 43.186 11.282 44.474 1.00 14.29 84 THR A O 1
ATOM 650 N N . ALA A 1 85 ? 42.300 11.653 42.405 1.00 12.41 85 ALA A N 1
ATOM 651 C CA . ALA A 1 85 ? 41.011 12.123 42.901 1.00 12.61 85 ALA A CA 1
ATOM 652 C C . ALA A 1 85 ? 39.917 11.727 41.917 1.00 12.34 85 ALA A C 1
ATOM 653 O O . ALA A 1 85 ? 40.147 11.630 40.721 1.00 12.28 85 ALA A O 1
ATOM 655 N N . SER A 1 86 ? 38.715 11.518 42.422 1.00 11.78 86 SER A N 1
ATOM 656 C CA . SER A 1 86 ? 37.593 11.177 41.558 1.00 12.45 86 SER A CA 1
ATOM 657 C C . SER A 1 86 ? 36.305 11.750 42.125 1.00 12.06 86 SER A C 1
ATOM 658 O O . SER A 1 86 ? 35.829 11.307 43.162 1.00 13.16 86 SER A O 1
ATOM 661 N N . ALA A 1 87 ? 35.769 12.782 41.492 1.00 12.12 87 ALA A N 1
ATOM 662 C CA . ALA A 1 87 ? 34.457 13.301 41.918 1.00 12.26 87 ALA A CA 1
ATOM 663 C C . ALA A 1 87 ? 33.394 12.601 41.102 1.00 12.54 87 ALA A C 1
ATOM 664 O O . ALA A 1 87 ? 32.840 13.193 40.161 1.00 13.56 87 ALA A O 1
ATOM 666 N N . SER A 1 88 ? 33.108 11.353 41.445 1.00 12.36 88 SER A N 1
ATOM 667 C CA . SER A 1 88 ? 32.362 10.469 40.544 1.00 13.85 88 SER A CA 1
ATOM 668 C C . SER A 1 88 ? 32.971 10.502 39.141 1.00 13.05 88 SER A C 1
ATOM 669 O O . SER A 1 88 ? 32.268 10.666 38.129 1.00 13.89 88 SER A O 1
ATOM 672 N N . GLY A 1 89 ? 34.283 10.367 39.080 1.00 12.79 89 GLY A N 1
ATOM 673 C CA . GLY A 1 89 ? 34.978 10.558 37.814 1.00 11.49 89 GLY A CA 1
ATOM 674 C C . GLY A 1 89 ? 35.701 9.318 37.322 1.00 10.54 89 GLY A C 1
ATOM 675 O O . GLY A 1 89 ? 35.468 8.206 37.802 1.00 9.80 89 GLY A O 1
ATOM 676 N N . ASN A 1 90 ? 36.547 9.508 36.310 1.00 9.27 90 ASN A N 1
ATOM 677 C CA . ASN A 1 90 ? 37.225 8.390 35.684 1.00 9.43 90 ASN A CA 1
ATOM 678 C C . ASN A 1 90 ? 38.362 8.890 34.804 1.00 9.45 90 ASN A C 1
ATOM 679 O O . ASN A 1 90 ? 38.559 10.102 34.629 1.00 8.67 90 ASN A O 1
ATOM 684 N N . SER A 1 91 ? 39.151 7.959 34.302 1.00 9.04 91 SER A N 1
ATOM 685 C CA . SER A 1 91 ? 40.193 8.316 33.372 1.00 9.25 91 SER A CA 1
ATOM 686 C C . SER A 1 91 ? 40.594 7.061 32.612 1.00 9.44 91 SER A C 1
ATOM 687 O O . SER A 1 91 ? 40.205 5.938 32.974 1.00 9.38 91 SER A O 1
ATOM 690 N N . ARG A 1 92 ? 41.353 7.256 31.540 1.00 9.04 92 ARG A N 1
ATOM 691 C CA . ARG A 1 92 ? 41.831 6.147 30.757 1.00 8.66 92 ARG A CA 1
ATOM 692 C C . ARG A 1 92 ? 43.170 6.483 30.129 1.00 8.77 92 ARG A C 1
ATOM 693 O O . ARG A 1 92 ? 43.489 7.661 29.868 1.00 8.32 92 ARG A O 1
ATOM 701 N N . LEU A 1 93 ? 43.943 5.432 29.885 1.00 8.03 93 LEU A N 1
ATOM 702 C CA . LEU A 1 93 ? 45.158 5.505 29.073 1.00 8.70 93 LEU A CA 1
ATOM 703 C C . LEU A 1 93 ? 44.926 4.594 27.855 1.00 9.15 93 LEU A C 1
ATOM 704 O O . LEU A 1 93 ? 44.677 3.374 27.999 1.00 8.94 93 LEU A O 1
ATOM 709 N N . CYS A 1 94 ? 45.004 5.187 26.664 1.00 9.32 94 CYS A N 1
ATOM 710 C CA . CYS A 1 94 ? 44.605 4.481 25.458 1.00 8.86 94 CYS A CA 1
ATOM 711 C C . CYS A 1 94 ? 45.352 4.920 24.207 1.00 8.62 94 CYS A C 1
ATOM 712 O O . CYS A 1 94 ? 45.846 6.039 24.126 1.00 8.89 94 CYS A O 1
ATOM 715 N N . VAL A 1 95 ? 45.415 4.040 23.216 1.00 8.46 95 VAL A N 1
ATOM 716 C CA . VAL A 1 95 ? 45.775 4.462 21.857 1.00 8.66 95 VAL A CA 1
ATOM 717 C C . VAL A 1 95 ? 44.535 5.164 21.329 1.00 8.97 95 VAL A C 1
ATOM 718 O O . VAL A 1 95 ? 43.390 4.755 21.644 1.00 9.13 95 VAL A O 1
ATOM 722 N N . TYR A 1 96 ? 44.748 6.216 20.532 1.00 8.40 96 TYR A N 1
ATOM 723 C CA . TYR A 1 96 ? 43.661 7.083 20.107 1.00 9.12 96 TYR A CA 1
ATOM 724 C C . TYR A 1 96 ? 43.860 7.645 18.690 1.00 9.14 96 TYR A C 1
ATOM 725 O O . TYR A 1 96 ? 44.983 7.865 18.276 1.00 8.22 96 TYR A O 1
ATOM 734 N N . GLY A 1 97 ? 42.767 7.875 17.965 1.00 8.09 97 GLY A N 1
ATOM 735 C CA . GLY A 1 97 ? 42.878 8.547 16.679 1.00 8.94 97 GLY A CA 1
ATOM 736 C C . GLY A 1 97 ? 41.535 8.587 15.981 1.00 9.20 97 GLY A C 1
ATOM 737 O O . GLY A 1 97 ? 40.493 8.314 16.609 1.00 8.60 97 GLY A O 1
ATOM 738 N N . TRP A 1 98 ? 41.559 8.964 14.695 1.00 9.94 98 TRP A N 1
ATOM 739 C CA . TRP A 1 98 ? 40.332 8.971 13.855 1.00 10.32 98 TRP A CA 1
ATOM 740 C C . TRP A 1 98 ? 40.517 8.251 12.529 1.00 11.06 98 TRP A C 1
ATOM 741 O O . TRP A 1 98 ? 41.647 8.176 12.006 1.00 11.21 98 TRP A O 1
ATOM 752 N N . PHE A 1 99 ? 39.416 7.719 11.976 1.00 12.40 99 PHE A N 1
ATOM 753 C CA . PHE A 1 99 ? 39.350 7.376 10.544 1.00 12.73 99 PHE A CA 1
ATOM 754 C C . PHE A 1 99 ? 38.506 8.464 9.872 1.00 14.06 99 PHE A C 1
ATOM 755 O O . PHE A 1 99 ? 37.315 8.642 10.192 1.00 13.15 99 PHE A O 1
ATOM 763 N N . GLN A 1 100 ? 39.145 9.205 8.974 1.00 14.91 100 GLN A N 1
ATOM 764 C CA . GLN A 1 100 ? 38.532 10.329 8.285 1.00 16.97 100 GLN A CA 1
ATOM 765 C C . GLN A 1 100 ? 37.713 9.766 7.125 1.00 17.96 100 GLN A C 1
ATOM 766 O O . GLN A 1 100 ? 38.169 8.866 6.403 1.00 18.18 100 GLN A O 1
ATOM 772 N N . ASN A 1 101 ? 36.506 10.276 6.962 1.00 19.22 101 ASN A N 1
ATOM 773 C CA . ASN A 1 101 ? 35.654 9.859 5.856 1.00 21.19 101 ASN A CA 1
ATOM 774 C C . ASN A 1 101 ? 35.403 10.973 4.825 1.00 22.87 101 ASN A C 1
ATOM 775 O O . ASN A 1 101 ? 34.559 10.812 3.949 1.00 23.47 101 ASN A O 1
ATOM 780 N N . ARG A 1 102 ? 36.096 12.099 4.945 1.00 24.65 102 ARG A N 1
ATOM 781 C CA . ARG A 1 102 ? 35.988 13.172 3.944 1.00 28.06 102 ARG A CA 1
ATOM 782 C C . ARG A 1 102 ? 36.342 12.584 2.582 1.00 28.19 102 ARG A C 1
ATOM 783 O O . ARG A 1 102 ? 37.360 11.909 2.442 1.00 28.75 102 ARG A O 1
ATOM 791 N N . GLY A 1 103 ? 35.451 12.774 1.610 1.00 29.47 103 GLY A N 1
ATOM 792 C CA . GLY A 1 103 ? 35.638 12.256 0.251 1.00 30.03 103 GLY A CA 1
ATOM 793 C C . GLY A 1 103 ? 35.270 10.801 0.039 1.00 30.87 103 GLY A C 1
ATOM 794 O O . GLY A 1 103 ? 35.491 10.257 -1.054 1.00 31.52 103 GLY A O 1
ATOM 795 N N . LEU A 1 104 ? 34.711 10.154 1.058 1.00 30.98 104 LEU A N 1
ATOM 796 C CA . LEU A 1 104 ? 34.518 8.702 0.994 1.00 31.50 104 LEU A CA 1
ATOM 797 C C . LEU A 1 104 ? 33.059 8.331 1.086 1.00 32.90 104 LEU A C 1
ATOM 798 O O . LEU A 1 104 ? 32.282 8.960 1.836 1.00 34.17 104 LEU A O 1
ATOM 803 N N . ASN A 1 105 ? 32.677 7.301 0.333 1.00 33.56 105 ASN A N 1
ATOM 804 C CA . ASN A 1 105 ? 31.256 6.946 0.213 1.00 33.68 105 ASN A CA 1
ATOM 805 C C . ASN A 1 105 ? 30.767 5.805 1.068 1.00 32.34 105 ASN A C 1
ATOM 806 O O . ASN A 1 105 ? 31.303 4.704 1.002 1.00 33.57 105 ASN A O 1
ATOM 811 N N . GLY A 1 106 ? 29.736 6.065 1.867 1.00 31.21 106 GLY A N 1
ATOM 812 C CA . GLY A 1 106 ? 29.151 5.014 2.713 1.00 29.54 106 GLY A CA 1
ATOM 813 C C . GLY A 1 106 ? 30.083 4.503 3.809 1.00 28.28 106 GLY A C 1
ATOM 814 O O . GLY A 1 106 ? 29.945 3.344 4.278 1.00 28.27 106 GLY A O 1
ATOM 815 N N . VAL A 1 107 ? 31.034 5.365 4.192 1.00 25.97 107 VAL A N 1
ATOM 816 C CA . VAL A 1 107 ? 31.988 5.111 5.275 1.00 23.67 107 VAL A CA 1
ATOM 817 C C . VAL A 1 107 ? 31.731 6.100 6.414 1.00 21.90 107 VAL A C 1
ATOM 818 O O . VAL A 1 107 ? 31.653 7.293 6.182 1.00 22.09 107 VAL A O 1
ATOM 822 N N . PRO A 1 108 ? 31.661 5.619 7.668 1.00 20.44 108 PRO A N 1
ATOM 823 C CA . PRO A 1 108 ? 31.484 6.583 8.761 1.00 19.47 108 PRO A CA 1
ATOM 824 C C . PRO A 1 108 ? 32.782 7.283 9.218 1.00 18.57 108 PRO A C 1
ATOM 825 O O . PRO A 1 108 ? 33.901 6.779 8.998 1.00 18.15 108 PRO A O 1
ATOM 829 N N . LEU A 1 109 ? 32.609 8.437 9.851 1.00 17.10 109 LEU A N 1
ATOM 830 C CA . LEU A 1 109 ? 33.682 9.137 10.532 1.00 16.98 109 LEU A CA 1
ATOM 831 C C . LEU A 1 109 ? 33.864 8.394 11.850 1.00 16.32 109 LEU A C 1
ATOM 832 O O . LEU A 1 109 ? 32.876 8.137 12.540 1.00 16.59 109 LEU A O 1
ATOM 837 N N . VAL A 1 110 ? 35.100 8.026 12.202 1.00 14.86 110 VAL A N 1
ATOM 838 C CA . VAL A 1 110 ? 35.324 7.165 13.390 1.00 13.90 110 VAL A CA 1
ATOM 839 C C . VAL A 1 110 ? 36.362 7.801 14.301 1.00 13.07 110 VAL A C 1
ATOM 840 O O . VAL A 1 110 ? 37.399 8.246 13.821 1.00 12.51 110 VAL A O 1
ATOM 844 N N . GLU A 1 111 ? 36.060 7.854 15.606 1.00 12.15 111 GLU A N 1
ATOM 845 C CA . GLU A 1 111 ? 37.046 8.122 16.663 1.00 11.76 111 GLU A CA 1
ATOM 846 C C . GLU A 1 111 ? 37.261 6.765 17.347 1.00 11.13 111 GLU A C 1
ATOM 847 O O . GLU A 1 111 ? 36.296 6.098 17.729 1.00 11.74 111 GLU A O 1
ATOM 853 N N . TYR A 1 112 ? 38.509 6.322 17.454 1.00 9.41 112 TYR A N 1
ATOM 854 C CA . TYR A 1 112 ? 38.795 4.970 17.949 1.00 9.33 112 TYR A CA 1
ATOM 855 C C . TYR A 1 112 ? 39.682 5.026 19.217 1.00 9.04 112 TYR A C 1
ATOM 856 O O . TYR A 1 112 ? 40.442 5.994 19.429 1.00 7.78 112 TYR A O 1
ATOM 865 N N . TYR A 1 113 ? 39.523 4.013 20.067 1.00 9.62 113 TYR A N 1
ATOM 866 C CA . TYR A 1 113 ? 40.199 3.901 21.352 1.00 9.86 113 TYR A CA 1
ATOM 867 C C . TYR A 1 113 ? 40.685 2.467 21.515 1.00 10.04 113 TYR A C 1
ATOM 868 O O . TYR A 1 113 ? 39.915 1.501 21.366 1.00 10.21 113 TYR A O 1
ATOM 877 N N . ILE A 1 114 ? 41.960 2.313 21.830 1.00 8.91 114 ILE A N 1
ATOM 878 C CA . ILE A 1 114 ? 42.431 1.011 22.256 1.00 9.42 114 ILE A CA 1
ATOM 879 C C . ILE A 1 114 ? 42.854 1.213 23.703 1.00 10.61 114 ILE A C 1
ATOM 880 O O . ILE A 1 114 ? 43.930 1.769 23.977 1.00 8.69 114 ILE A O 1
ATOM 885 N N . ILE A 1 115 ? 41.979 0.799 24.626 1.00 10.43 115 ILE A N 1
ATOM 886 C CA . ILE A 1 115 ? 42.146 1.210 26.021 1.00 9.58 115 ILE A CA 1
ATOM 887 C C . ILE A 1 115 ? 42.928 0.171 26.788 1.00 9.87 115 ILE A C 1
ATOM 888 O O . ILE A 1 115 ? 42.463 -0.955 26.979 1.00 8.76 115 ILE A O 1
ATOM 893 N N . GLU A 1 116 ? 44.111 0.594 27.240 1.00 8.46 116 GLU A N 1
ATOM 894 C CA . GLU A 1 116 ? 45.073 -0.245 27.952 1.00 8.53 116 GLU A CA 1
ATOM 895 C C . GLU A 1 116 ? 44.876 -0.260 29.463 1.00 7.56 116 GLU A C 1
ATOM 896 O O . GLU A 1 116 ? 45.153 -1.263 30.127 1.00 7.78 116 GLU A O 1
ATOM 902 N N . ASP A 1 117 ? 44.398 0.852 29.997 1.00 7.59 117 ASP A N 1
ATOM 903 C CA . ASP A 1 117 ? 44.199 1.012 31.429 1.00 9.15 117 ASP A CA 1
ATOM 904 C C . ASP A 1 117 ? 43.172 2.134 31.596 1.00 9.35 117 ASP A C 1
ATOM 905 O O . ASP A 1 117 ? 42.985 2.985 30.682 1.00 10.35 117 ASP A O 1
ATOM 910 N N . TRP A 1 118 ? 42.428 2.059 32.708 1.00 8.67 118 TRP A N 1
ATOM 911 C CA . TRP A 1 118 ? 41.378 3.013 33.028 1.00 8.69 118 TRP A CA 1
ATOM 912 C C . TRP A 1 118 ? 41.126 2.950 34.533 1.00 9.39 118 TRP A C 1
ATOM 913 O O . TRP A 1 118 ? 41.459 1.953 35.199 1.00 8.68 118 TRP A O 1
ATOM 924 N N . VAL A 1 119 ? 40.504 3.993 35.056 1.00 8.02 119 VAL A N 1
ATOM 925 C CA . VAL A 1 119 ? 40.175 4.013 36.472 1.00 8.68 119 VAL A CA 1
ATOM 926 C C . VAL A 1 119 ? 38.708 4.389 36.657 1.00 9.96 119 VAL A C 1
ATOM 927 O O . VAL A 1 119 ? 38.221 5.333 36.011 1.00 8.71 119 VAL A O 1
ATOM 931 N N . ASP A 1 120 ? 38.018 3.574 37.484 1.00 9.97 120 ASP A N 1
ATOM 932 C CA . ASP A 1 120 ? 36.621 3.774 37.954 1.00 11.44 120 ASP A CA 1
ATOM 933 C C . ASP A 1 120 ? 35.538 3.482 36.921 1.00 12.17 120 ASP A C 1
ATOM 934 O O . ASP A 1 120 ? 34.466 2.981 37.258 1.00 12.28 120 ASP A O 1
ATOM 939 N N . TRP A 1 121 ? 35.804 3.813 35.666 1.00 11.99 121 TRP A N 1
ATOM 940 C CA . TRP A 1 121 ? 34.792 3.644 34.615 1.00 12.63 121 TRP A CA 1
ATOM 941 C C . TRP A 1 121 ? 35.441 3.618 33.253 1.00 11.96 121 TRP A C 1
ATOM 942 O O . TRP A 1 121 ? 36.394 4.358 32.987 1.00 12.83 121 TRP A O 1
ATOM 953 N N . VAL A 1 122 ? 34.892 2.781 32.386 1.00 12.21 122 VAL A N 1
ATOM 954 C CA . VAL A 1 122 ? 35.337 2.688 30.987 1.00 12.27 122 VAL A CA 1
ATOM 955 C C . VAL A 1 122 ? 34.046 2.471 30.190 1.00 12.77 122 VAL A C 1
ATOM 956 O O . VAL A 1 122 ? 33.087 1.921 30.750 1.00 11.19 122 VAL A O 1
ATOM 960 N N . PRO A 1 123 ? 33.982 2.998 28.932 1.00 13.07 123 PRO A N 1
ATOM 961 C CA . PRO A 1 123 ? 32.903 2.665 28.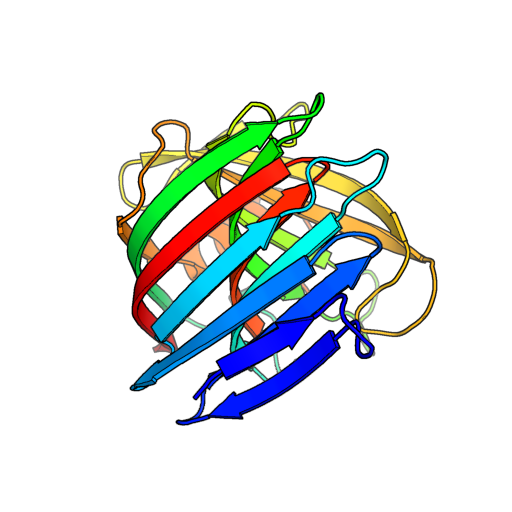018 1.00 13.79 123 PRO A CA 1
ATOM 962 C C . PRO A 1 123 ? 32.703 1.158 27.825 1.00 14.35 123 PRO A C 1
ATOM 963 O O . PRO A 1 123 ? 33.661 0.381 27.897 1.00 13.08 123 PRO A O 1
ATOM 967 N N . ASP A 1 124 ? 31.440 0.780 27.596 1.00 15.35 124 ASP A N 1
ATOM 968 C CA . ASP A 1 124 ? 31.073 -0.601 27.415 1.00 16.82 124 ASP A CA 1
ATOM 969 C C . ASP A 1 124 ? 29.763 -0.698 26.621 1.00 17.26 124 ASP A C 1
ATOM 970 O O . ASP A 1 124 ? 28.942 0.233 26.605 1.00 17.21 124 ASP A O 1
ATOM 975 N N . ALA A 1 125 ? 29.611 -1.809 25.912 1.00 17.38 125 ALA A N 1
ATOM 976 C CA . ALA A 1 125 ? 28.393 -2.122 25.194 1.00 18.32 125 ALA A CA 1
ATOM 977 C C . ALA A 1 125 ? 28.500 -3.607 24.861 1.00 19.71 125 ALA A C 1
ATOM 978 O O . ALA A 1 125 ? 29.578 -4.209 25.006 1.00 20.09 125 ALA A O 1
ATOM 980 N N . GLN A 1 126 ? 27.389 -4.210 24.448 1.00 20.24 126 GLN A N 1
ATOM 981 C CA . GLN A 1 126 ? 27.433 -5.538 23.857 1.00 21.40 126 GLN A CA 1
ATOM 982 C C . GLN A 1 126 ? 28.588 -5.630 22.831 1.00 20.36 126 GLN A C 1
ATOM 983 O O . GLN A 1 126 ? 28.701 -4.803 21.915 1.00 20.85 126 GLN A O 1
ATOM 989 N N . GLY A 1 127 ? 29.449 -6.623 22.985 1.00 19.89 127 GLY A N 1
ATOM 990 C CA . GLY A 1 127 ? 30.633 -6.670 22.167 1.00 19.46 127 GLY A CA 1
ATOM 991 C C . GLY A 1 127 ? 31.134 -8.072 22.037 1.00 19.70 127 GLY A C 1
ATOM 992 O O . GLY A 1 127 ? 30.422 -9.004 22.375 1.00 20.46 127 GLY A O 1
ATOM 993 N N . LYS A 1 128 ? 32.367 -8.224 21.567 1.00 18.13 128 LYS A N 1
ATOM 994 C CA . LYS A 1 128 ? 32.931 -9.536 21.330 1.00 18.40 128 LYS A CA 1
ATOM 995 C C . LYS A 1 128 ? 34.344 -9.537 21.901 1.00 16.28 128 LYS A C 1
ATOM 996 O O . LYS A 1 128 ? 35.037 -8.524 21.824 1.00 16.67 128 LYS A O 1
ATOM 1002 N N . MET A 1 129 ? 34.778 -10.661 22.456 1.00 14.84 129 MET A N 1
ATOM 1003 C CA . MET A 1 129 ? 36.172 -10.791 22.892 1.00 13.51 129 MET A CA 1
ATOM 1004 C C . MET A 1 129 ? 37.031 -11.261 21.762 1.00 12.94 129 MET A C 1
ATOM 1005 O O . MET A 1 129 ? 36.647 -12.165 21.030 1.00 12.59 129 MET A O 1
ATOM 1010 N N . VAL A 1 130 ? 38.206 -10.658 21.619 1.00 12.40 130 VAL A N 1
ATOM 1011 C CA . VAL A 1 130 ? 39.155 -11.064 20.604 1.00 12.15 130 VAL A CA 1
ATOM 1012 C C . VAL A 1 130 ? 40.551 -11.248 21.246 1.00 12.04 130 VAL A C 1
ATOM 1013 O O . VAL A 1 130 ? 40.795 -10.791 22.356 1.00 11.23 130 VAL A O 1
ATOM 1017 N N . THR A 1 131 ? 41.445 -11.950 20.561 1.00 11.60 131 THR A N 1
ATOM 1018 C CA . THR A 1 131 ? 42.803 -12.105 21.070 1.00 11.11 131 THR A CA 1
ATOM 1019 C C . THR A 1 131 ? 43.742 -11.314 20.181 1.00 10.49 131 THR A C 1
ATOM 1020 O O . THR A 1 131 ? 43.821 -11.599 18.990 1.00 9.98 131 THR A O 1
ATOM 1024 N N . ILE A 1 132 ? 44.449 -10.333 20.750 1.00 9.40 132 ILE A N 1
ATOM 1025 C CA . ILE A 1 132 ? 45.404 -9.506 20.007 1.00 9.14 132 ILE A CA 1
ATOM 1026 C C . ILE A 1 132 ? 46.668 -9.379 20.883 1.00 10.05 132 ILE A C 1
ATOM 1027 O O . ILE A 1 132 ? 46.564 -9.164 22.081 1.00 9.05 132 ILE A O 1
ATOM 1032 N N . ASP A 1 133 ? 47.850 -9.528 20.286 1.00 9.99 133 ASP A N 1
ATOM 1033 C CA . ASP A 1 133 ? 49.096 -9.487 21.061 1.00 10.79 133 ASP A CA 1
ATOM 1034 C C . ASP A 1 133 ? 49.072 -10.449 22.270 1.00 11.53 133 ASP A C 1
ATOM 1035 O O . ASP A 1 133 ? 49.631 -10.158 23.332 1.00 11.36 133 ASP A O 1
ATOM 1040 N N . GLY A 1 134 ? 48.387 -11.587 22.100 1.00 11.71 134 GLY A N 1
ATOM 1041 C CA . GLY A 1 134 ? 48.319 -12.625 23.101 1.00 10.67 134 GLY A CA 1
ATOM 1042 C C . GLY A 1 134 ? 47.405 -12.295 24.267 1.00 11.13 134 GLY A C 1
ATOM 1043 O O . GLY A 1 134 ? 47.440 -12.977 25.306 1.00 9.71 134 GLY A O 1
ATOM 1044 N N . ALA A 1 135 ? 46.614 -11.228 24.114 1.00 10.40 135 ALA A N 1
ATOM 1045 C CA . ALA A 1 135 ? 45.795 -10.723 25.201 1.00 10.30 135 ALA A CA 1
ATOM 1046 C C . ALA A 1 135 ? 44.347 -10.556 24.763 1.00 10.51 135 ALA A C 1
ATOM 1047 O O . ALA A 1 135 ? 44.061 -10.348 23.566 1.00 9.73 135 ALA A O 1
ATOM 1049 N N . GLN A 1 136 ? 43.451 -10.603 25.749 1.00 11.69 136 GLN A N 1
ATOM 1050 C CA . GLN A 1 136 ? 42.022 -10.452 25.535 1.00 12.39 136 GLN A CA 1
ATOM 1051 C C . GLN A 1 136 ? 41.583 -8.982 25.515 1.00 11.75 136 GLN A C 1
ATOM 1052 O O . GLN A 1 136 ? 41.951 -8.198 26.418 1.00 11.34 136 GLN A O 1
ATOM 1058 N N . TYR A 1 137 ? 40.841 -8.624 24.455 1.00 10.91 137 TYR A N 1
ATOM 1059 C CA . TYR A 1 137 ? 40.262 -7.295 24.313 1.00 10.94 137 TYR A CA 1
ATOM 1060 C C . TYR A 1 137 ? 38.810 -7.537 23.944 1.00 10.73 137 TYR A C 1
ATOM 1061 O O . TYR A 1 137 ? 38.498 -8.477 23.211 1.00 10.93 137 TYR A O 1
ATOM 1070 N N . LYS A 1 138 ? 37.937 -6.676 24.443 1.00 9.97 138 LYS A N 1
ATOM 1071 C CA . LYS A 1 138 ? 36.545 -6.641 24.049 1.00 9.31 138 LYS A CA 1
ATOM 1072 C C . LYS A 1 138 ? 36.391 -5.538 23.029 1.00 9.92 138 LYS A C 1
ATOM 1073 O O . LYS A 1 138 ? 36.781 -4.375 23.283 1.00 10.03 138 LYS A O 1
ATOM 1079 N N . ILE A 1 139 ? 35.801 -5.880 21.887 1.00 10.11 139 ILE A N 1
ATOM 1080 C CA . ILE A 1 139 ? 35.550 -4.902 20.858 1.00 10.61 139 ILE A CA 1
ATOM 1081 C C . ILE A 1 139 ? 34.052 -4.577 20.721 1.00 11.55 139 ILE A C 1
ATOM 1082 O O . ILE A 1 139 ? 33.164 -5.467 20.843 1.00 10.66 139 ILE A O 1
ATOM 1087 N N . PHE A 1 140 ? 33.768 -3.302 20.493 1.00 11.49 140 PHE A N 1
ATOM 1088 C CA . PHE A 1 140 ? 32.408 -2.854 20.286 1.00 13.05 140 PHE A CA 1
ATOM 1089 C C . PHE A 1 140 ? 32.461 -1.494 19.641 1.00 14.32 140 PHE A C 1
ATOM 1090 O O . PHE A 1 140 ? 33.505 -0.803 19.678 1.00 14.23 140 PHE A O 1
ATOM 1098 N N . GLN A 1 141 ? 31.335 -1.106 19.040 1.00 15.10 141 GLN A N 1
ATOM 1099 C CA . GLN A 1 141 ? 31.207 0.231 18.485 1.00 17.71 141 GLN A CA 1
ATOM 1100 C C . GLN A 1 141 ? 29.963 0.891 19.047 1.00 18.79 141 GLN A C 1
ATOM 1101 O O . GLN A 1 141 ? 29.081 0.211 19.574 1.00 18.75 141 GLN A O 1
ATOM 1107 N N . MET A 1 142 ? 29.921 2.217 18.991 1.00 20.29 142 MET A N 1
ATOM 1108 C CA . MET A 1 142 ? 28.746 2.963 19.472 1.00 22.90 142 MET A CA 1
ATOM 1109 C C . MET A 1 142 ? 28.637 4.323 18.811 1.00 22.35 142 MET A C 1
ATOM 1110 O O . MET A 1 142 ? 29.624 4.849 18.327 1.00 21.04 142 MET A O 1
ATOM 1115 N N . ASP A 1 143 ? 27.417 4.842 18.737 1.00 22.84 143 ASP A N 1
ATOM 1116 C CA . ASP A 1 143 ? 27.179 6.194 18.269 1.00 24.75 143 ASP A CA 1
ATOM 1117 C C . ASP A 1 143 ? 27.661 7.194 19.322 1.00 24.70 143 ASP A C 1
ATOM 1118 O O . ASP A 1 143 ? 27.695 6.907 20.537 1.00 25.12 143 ASP A O 1
ATOM 1123 N N . HIS A 1 144 ? 28.070 8.358 18.845 1.00 24.85 144 HIS A N 1
ATOM 1124 C CA . HIS A 1 144 ? 28.347 9.501 19.705 1.00 25.30 144 HIS A CA 1
ATOM 1125 C C . HIS A 1 144 ? 27.954 10.751 18.939 1.00 25.40 144 HIS A C 1
ATOM 1126 O O . HIS A 1 144 ? 28.028 10.765 17.712 1.00 25.62 144 HIS A O 1
ATOM 1133 N N . THR A 1 145 ? 27.508 11.774 19.663 1.00 25.85 145 THR A N 1
ATOM 1134 C CA . THR A 1 145 ? 27.170 13.077 19.075 1.00 26.03 145 THR A CA 1
ATOM 1135 C C . THR A 1 145 ? 27.982 14.158 19.794 1.00 26.05 145 THR A C 1
ATOM 1136 O O . THR A 1 145 ? 27.984 14.259 21.030 1.00 25.66 145 THR A O 1
ATOM 1140 N N . GLY A 1 146 ? 28.734 14.914 19.015 1.00 25.66 146 GLY A N 1
ATOM 1141 C CA . GLY A 1 146 ? 29.641 15.872 19.580 1.00 26.55 146 GLY A CA 1
ATOM 1142 C C . GLY A 1 146 ? 30.579 16.463 18.560 1.00 26.82 146 GLY A C 1
ATOM 1143 O O . GLY A 1 146 ? 30.513 16.128 17.377 1.00 27.34 146 GLY A O 1
ATOM 1144 N N . PRO A 1 147 ? 31.450 17.367 19.014 1.00 27.38 147 PRO A N 1
ATOM 1145 C CA . PRO A 1 147 ? 32.480 17.967 18.175 1.00 27.54 147 PRO A CA 1
ATOM 1146 C C . PRO A 1 147 ? 33.465 16.916 17.651 1.00 27.18 147 PRO A C 1
ATOM 1147 O O . PRO A 1 147 ? 33.702 15.907 18.303 1.00 27.57 147 PRO A O 1
ATOM 1151 N N . THR A 1 148 ? 34.055 17.208 16.504 1.00 26.70 148 THR A N 1
ATOM 1152 C CA . THR A 1 148 ? 34.709 16.242 15.653 1.00 26.77 148 THR A CA 1
ATOM 1153 C C . THR A 1 148 ? 35.991 16.904 15.108 1.00 26.55 148 THR A C 1
ATOM 1154 O O . THR A 1 148 ? 36.157 18.124 15.242 1.00 26.46 148 THR A O 1
ATOM 1158 N N . ILE A 1 149 ? 36.899 16.125 14.510 1.00 25.96 149 ILE A N 1
ATOM 1159 C CA . ILE A 1 149 ? 38.085 16.700 13.851 1.00 25.79 149 ILE A CA 1
ATOM 1160 C C . ILE A 1 149 ? 37.722 17.639 12.682 1.00 27.13 149 ILE A C 1
ATOM 1161 O O . ILE A 1 149 ? 38.558 18.410 12.217 1.00 26.92 149 ILE A O 1
ATOM 1166 N N . ASN A 1 150 ? 36.478 17.540 12.226 1.00 28.28 150 ASN A N 1
ATOM 1167 C CA . ASN A 1 150 ? 35.943 18.281 11.076 1.00 30.32 150 ASN A CA 1
ATOM 1168 C C . ASN A 1 150 ? 35.158 19.556 11.433 1.00 32.22 150 ASN A C 1
ATOM 1169 O O . ASN A 1 150 ? 34.788 20.333 10.543 1.00 33.48 150 ASN A O 1
ATOM 1174 N N . GLY A 1 151 ? 34.880 19.770 12.718 1.00 33.82 151 GLY A N 1
ATOM 1175 C CA . GLY A 1 151 ? 34.054 20.921 13.138 1.00 35.46 151 GLY A CA 1
ATOM 1176 C C . GLY A 1 151 ? 33.066 20.591 14.242 1.00 36.56 151 GLY A C 1
ATOM 1177 O O . GLY A 1 151 ? 33.343 19.753 15.122 1.00 37.36 151 GLY A O 1
ATOM 1178 N N . GLY A 1 152 ? 31.901 21.224 14.186 1.00 36.98 152 GLY A N 1
ATOM 1179 C CA . GLY A 1 152 ? 30.941 21.177 15.290 1.00 37.67 152 GLY A CA 1
ATOM 1180 C C . GLY A 1 152 ? 30.120 19.906 15.388 1.00 37.55 152 GLY A C 1
ATOM 1181 O O . GLY A 1 152 ? 30.078 19.108 14.450 1.00 38.89 152 GLY A O 1
ATOM 1182 N N . SER A 1 153 ? 29.475 19.719 16.535 1.00 36.87 153 SER A N 1
ATOM 1183 C CA . SER A 1 153 ? 28.594 18.575 16.766 1.00 36.37 153 SER A CA 1
ATOM 1184 C C . SER A 1 153 ? 28.181 17.835 15.483 1.00 35.49 153 SER A C 1
ATOM 1185 O O . SER A 1 153 ? 27.639 18.435 14.541 1.00 35.34 153 SER A O 1
ATOM 1188 N N . GLU A 1 154 ? 28.486 16.537 15.433 1.00 33.94 154 GLU A N 1
ATOM 1189 C CA . GLU A 1 154 ? 27.795 15.612 14.514 1.00 32.40 154 GLU A CA 1
ATOM 1190 C C . GLU A 1 154 ? 27.611 14.253 15.174 1.00 30.80 154 GLU A C 1
ATOM 1191 O O . GLU A 1 154 ? 28.120 14.013 16.263 1.00 31.11 154 GLU A O 1
ATOM 1197 N N . THR A 1 155 ? 26.819 13.398 14.554 1.00 28.94 155 THR A N 1
ATOM 1198 C CA . THR A 1 155 ? 26.670 12.048 15.039 1.00 27.74 155 THR A CA 1
ATOM 1199 C C . THR A 1 155 ? 27.671 11.204 14.252 1.00 26.20 155 THR A C 1
ATOM 1200 O O . THR A 1 155 ? 27.650 11.213 13.021 1.00 26.39 155 THR A O 1
ATOM 1204 N N . PHE A 1 156 ? 28.585 10.537 14.971 1.00 23.92 156 PHE A N 1
ATOM 1205 C CA . PHE A 1 156 ? 29.632 9.721 14.353 1.00 20.99 156 PHE A CA 1
ATOM 1206 C C . PHE A 1 156 ? 29.780 8.398 15.114 1.00 20.05 156 PHE A C 1
ATOM 1207 O O . PHE A 1 156 ? 29.036 8.119 16.061 1.00 19.84 156 PHE A O 1
ATOM 1215 N N . LYS A 1 157 ? 30.728 7.577 14.689 1.00 18.07 157 LYS A N 1
ATOM 1216 C CA . LYS A 1 157 ? 30.979 6.293 15.355 1.00 16.55 157 LYS A CA 1
ATOM 1217 C C . LYS A 1 157 ? 32.249 6.333 16.201 1.00 14.91 157 LYS A C 1
ATOM 1218 O O . LYS A 1 157 ? 33.246 6.978 15.831 1.00 13.97 157 LYS A O 1
ATOM 1224 N N . GLN A 1 158 ? 32.210 5.620 17.323 1.00 12.99 158 GLN A N 1
ATOM 1225 C CA . GLN A 1 158 ? 33.421 5.320 18.083 1.00 11.75 158 GLN A CA 1
ATOM 1226 C C . GLN A 1 158 ? 33.686 3.822 18.007 1.00 11.07 158 GLN A C 1
ATOM 1227 O O . GLN A 1 158 ? 32.759 3.017 18.139 1.00 11.16 158 GLN A O 1
ATOM 1233 N N . TYR A 1 159 ? 34.931 3.432 17.751 1.00 10.72 159 TYR A N 1
ATOM 1234 C CA . TYR A 1 159 ? 35.316 2.017 17.828 1.00 8.89 159 TYR A CA 1
ATOM 1235 C C . TYR A 1 159 ? 36.201 1.847 19.052 1.00 9.01 159 TYR A C 1
ATOM 1236 O O . TYR A 1 159 ? 37.044 2.688 19.333 1.00 9.06 159 TYR A O 1
ATOM 1245 N N . PHE A 1 160 ? 36.006 0.731 19.737 1.00 9.04 160 PHE A N 1
ATOM 1246 C CA . PHE A 1 160 ? 36.699 0.388 20.990 1.00 9.54 160 PHE A CA 1
ATOM 1247 C C . PHE A 1 160 ? 37.252 -0.995 20.966 1.00 9.31 160 PHE A C 1
ATOM 1248 O O . PHE A 1 160 ? 36.578 -1.911 20.504 1.00 8.87 160 PHE A O 1
ATOM 1256 N N . SER A 1 161 ? 38.474 -1.116 21.495 1.00 9.44 161 SER A N 1
ATOM 1257 C CA . SER A 1 161 ? 39.053 -2.343 22.021 1.00 10.15 161 SER A CA 1
ATOM 1258 C C . SER A 1 161 ? 39.395 -2.029 23.471 1.00 9.57 161 SER A C 1
ATOM 1259 O O . SER A 1 161 ? 40.193 -1.132 23.755 1.00 7.41 161 SER A O 1
ATOM 1262 N N . VAL A 1 162 ? 38.840 -2.798 24.395 1.00 8.66 162 VAL A N 1
ATOM 1263 C CA . VAL A 1 162 ? 39.151 -2.565 25.787 1.00 8.95 162 VAL A CA 1
ATOM 1264 C C . VAL A 1 162 ? 39.942 -3.755 26.303 1.00 9.61 162 VAL A C 1
ATOM 1265 O O . VAL A 1 162 ? 39.432 -4.884 26.307 1.00 10.03 162 VAL A O 1
ATOM 1269 N N . ARG A 1 163 ? 41.184 -3.513 26.716 1.00 10.31 163 ARG A N 1
ATOM 1270 C CA . ARG A 1 163 ? 42.039 -4.575 27.278 1.00 10.58 163 ARG A CA 1
ATOM 1271 C C . ARG A 1 163 ? 41.458 -5.096 28.594 1.00 10.66 163 ARG A C 1
ATOM 1272 O O . ARG A 1 163 ? 41.157 -4.308 29.511 1.00 9.68 163 ARG A O 1
ATOM 1280 N N . GLN A 1 164 ? 41.313 -6.422 28.681 1.00 11.40 164 GLN A N 1
ATOM 1281 C CA . GLN A 1 164 ? 40.700 -7.048 29.852 1.00 11.72 164 GLN A CA 1
ATOM 1282 C C . GLN A 1 164 ? 41.622 -7.025 31.085 1.00 12.49 164 GLN A C 1
ATOM 1283 O O . GLN A 1 164 ? 41.144 -6.849 32.212 1.00 11.92 164 GLN A O 1
ATOM 1289 N N . GLN A 1 165 ? 42.929 -7.156 30.847 1.00 12.83 165 GLN A N 1
ATOM 1290 C CA . GLN A 1 165 ? 43.948 -7.122 31.914 1.00 14.30 165 GLN A CA 1
ATOM 1291 C C . GLN A 1 165 ? 44.666 -5.768 31.791 1.00 12.96 165 GLN A C 1
ATOM 1292 O O . GLN A 1 165 ? 45.483 -5.600 30.879 1.00 13.95 165 GLN A O 1
ATOM 1298 N N . LYS A 1 166 ? 44.375 -4.824 32.693 1.00 10.80 166 LYS A N 1
ATOM 1299 C CA . LYS A 1 166 ? 44.960 -3.490 32.638 1.00 10.68 166 LYS A CA 1
ATOM 1300 C C . LYS A 1 166 ? 46.487 -3.508 32.693 1.00 9.91 166 LYS A C 1
ATOM 1301 O O . LYS A 1 166 ? 47.095 -4.262 33.468 1.00 9.72 166 LYS A O 1
ATOM 1307 N N . ARG A 1 167 ? 47.122 -2.636 31.919 1.00 8.44 167 ARG A N 1
ATOM 1308 C CA . ARG A 1 167 ? 48.552 -2.505 32.026 1.00 8.14 167 ARG A CA 1
ATOM 1309 C C . ARG A 1 167 ? 48.987 -1.086 31.656 1.00 8.37 167 ARG A C 1
ATOM 1310 O O . ARG A 1 167 ? 48.179 -0.310 31.142 1.00 7.31 167 ARG A O 1
ATOM 1318 N N . THR A 1 168 ? 50.247 -0.747 31.918 1.00 9.20 168 THR A N 1
ATOM 1319 C CA . THR A 1 168 ? 50.751 0.604 31.587 1.00 9.35 168 THR A CA 1
ATOM 1320 C C . THR A 1 168 ? 52.050 0.548 30.811 1.00 9.28 168 THR A C 1
ATOM 1321 O O . THR A 1 168 ? 52.749 1.561 30.697 1.00 10.34 168 THR A O 1
ATOM 1325 N N . SER A 1 169 ? 52.365 -0.620 30.241 1.00 10.10 169 SER A N 1
ATOM 1326 C CA . SER A 1 169 ? 53.457 -0.713 29.252 1.00 10.07 169 SER A CA 1
ATOM 1327 C C . SER A 1 169 ? 53.295 -1.919 28.345 1.00 9.96 169 SER A C 1
ATOM 1328 O O . SER A 1 169 ? 52.683 -2.928 28.738 1.00 9.21 169 SER A O 1
ATOM 1331 N N . GLY A 1 170 ? 53.856 -1.829 27.146 1.00 8.20 170 GLY A N 1
ATOM 1332 C CA . GLY A 1 170 ? 53.897 -2.990 26.297 1.00 8.57 170 GLY A CA 1
ATOM 1333 C C . GLY A 1 170 ? 53.840 -2.671 24.823 1.00 8.21 170 GLY A C 1
ATOM 1334 O O . GLY A 1 170 ? 53.929 -1.520 24.445 1.00 9.18 170 GLY A O 1
ATOM 1335 N N . HIS A 1 171 ? 53.710 -3.714 24.006 1.00 8.26 171 HIS A N 1
ATOM 1336 C CA . HIS A 1 171 ? 53.600 -3.581 22.560 1.00 8.09 171 HIS A CA 1
ATOM 1337 C C . HIS A 1 171 ? 52.144 -3.704 22.118 1.00 7.81 171 HIS A C 1
ATOM 1338 O O . HIS A 1 171 ? 51.430 -4.585 22.598 1.00 8.19 171 HIS A O 1
ATOM 1345 N N . ILE A 1 172 ? 51.705 -2.805 21.240 1.00 7.61 172 ILE A N 1
ATOM 1346 C CA . ILE A 1 172 ? 50.387 -2.916 20.612 1.00 7.51 172 ILE A CA 1
ATOM 1347 C C . ILE A 1 172 ? 50.550 -2.972 19.089 1.00 7.12 172 ILE A C 1
ATOM 1348 O O . ILE A 1 172 ? 51.129 -2.067 18.468 1.00 6.63 172 ILE A O 1
ATOM 1353 N N . THR A 1 173 ? 50.037 -4.050 18.505 1.00 7.32 173 THR A N 1
ATOM 1354 C CA . THR A 1 173 ? 49.889 -4.144 17.063 1.00 7.72 173 THR A CA 1
ATOM 1355 C C . THR A 1 173 ? 48.592 -3.452 16.661 1.00 8.66 173 THR A C 1
ATOM 1356 O O . THR A 1 173 ? 47.541 -4.090 16.457 1.00 8.84 173 THR A O 1
ATOM 1360 N N . VAL A 1 174 ? 48.692 -2.130 16.544 1.00 10.01 174 VAL A N 1
ATOM 1361 C CA . VAL A 1 174 ? 47.570 -1.265 16.227 1.00 9.67 174 VAL A CA 1
ATOM 1362 C C . VAL A 1 174 ? 46.842 -1.771 14.954 1.00 10.66 174 VAL A C 1
ATOM 1363 O O . VAL A 1 174 ? 45.604 -1.811 14.910 1.00 10.68 174 VAL A O 1
ATOM 1367 N N . SER A 1 175 ? 47.602 -2.206 13.945 1.00 10.05 175 SER A N 1
ATOM 1368 C CA . SER A 1 175 ? 46.993 -2.703 12.700 1.00 10.19 175 SER A CA 1
ATOM 1369 C C . SER A 1 175 ? 46.121 -3.958 12.902 1.00 9.81 175 SER A C 1
ATOM 1370 O O . SER A 1 175 ? 45.213 -4.196 12.111 1.00 9.86 175 SER A O 1
ATOM 1373 N N . ASP A 1 176 ? 46.401 -4.760 13.940 1.00 10.46 176 ASP A N 1
ATOM 1374 C CA . ASP A 1 176 ? 45.603 -5.964 14.274 1.00 10.88 176 ASP A CA 1
ATOM 1375 C C . ASP A 1 176 ? 44.210 -5.593 14.862 1.00 11.05 176 ASP A C 1
ATOM 1376 O O . ASP A 1 176 ? 43.224 -6.263 14.588 1.00 12.01 176 ASP A O 1
ATOM 1381 N N . HIS A 1 177 ? 44.150 -4.521 15.662 1.00 10.62 177 HIS A N 1
ATOM 1382 C CA . HIS A 1 177 ? 42.894 -3.945 16.137 1.00 9.20 177 HIS A CA 1
ATOM 1383 C C . HIS A 1 177 ? 42.087 -3.451 14.957 1.00 9.37 177 HIS A C 1
ATOM 1384 O O . HIS A 1 177 ? 40.901 -3.756 14.864 1.00 7.34 177 HIS A O 1
ATOM 1391 N N . PHE A 1 178 ? 42.724 -2.729 14.027 1.00 9.12 178 PHE A N 1
ATOM 1392 C CA . PHE A 1 178 ? 41.976 -2.257 12.826 1.00 9.89 178 PHE A CA 1
ATOM 1393 C C . PHE A 1 178 ? 41.390 -3.450 12.057 1.00 10.95 178 PHE A C 1
ATOM 1394 O O . PHE A 1 178 ? 40.239 -3.383 11.595 1.00 12.26 178 PHE A O 1
ATOM 1402 N N . LYS A 1 179 ? 42.173 -4.519 11.910 1.00 11.53 179 LYS A N 1
ATOM 1403 C CA . LYS A 1 179 ? 41.743 -5.738 11.175 1.00 13.44 179 LYS A CA 1
ATOM 1404 C C . LYS A 1 179 ? 40.550 -6.405 11.846 1.00 12.64 179 LYS A C 1
ATOM 1405 O O . LYS A 1 179 ? 39.573 -6.766 11.176 1.00 13.17 179 LYS A O 1
ATOM 1411 N N . GLU A 1 180 ? 40.629 -6.547 13.171 1.00 12.35 180 GLU A N 1
ATOM 1412 C CA . GLU A 1 180 ? 39.511 -7.052 13.977 1.00 12.58 180 GLU A CA 1
ATOM 1413 C C . GLU A 1 180 ? 38.250 -6.245 13.829 1.00 12.97 180 GLU A C 1
ATOM 1414 O O . GLU A 1 180 ? 37.166 -6.841 13.740 1.00 13.50 180 GLU A O 1
ATOM 1420 N N . TRP A 1 181 ? 38.351 -4.905 13.823 1.00 11.50 181 TRP A N 1
ATOM 1421 C CA . TRP A 1 181 ? 37.157 -4.076 13.611 1.00 12.10 181 TRP A CA 1
ATOM 1422 C C . TRP A 1 181 ? 36.587 -4.241 12.194 1.00 13.36 181 TRP A C 1
ATOM 1423 O O . TRP A 1 181 ? 35.356 -4.340 11.988 1.00 13.76 181 TRP A O 1
ATOM 1434 N N . ALA A 1 182 ? 37.494 -4.285 11.216 1.00 14.03 182 ALA A N 1
ATOM 1435 C CA . ALA A 1 182 ? 37.150 -4.545 9.826 1.00 15.18 182 ALA A CA 1
ATOM 1436 C C . ALA A 1 182 ? 36.405 -5.882 9.679 1.00 15.20 182 ALA A C 1
ATOM 1437 O O . ALA A 1 182 ? 35.408 -5.951 8.964 1.00 16.63 182 ALA A O 1
ATOM 1439 N N . LYS A 1 183 ? 36.852 -6.904 10.409 1.00 15.92 183 LYS A N 1
ATOM 1440 C CA . LYS A 1 183 ? 36.251 -8.240 10.383 1.00 16.93 183 LYS A CA 1
ATOM 1441 C C . LYS A 1 183 ? 34.796 -8.246 10.840 1.00 16.28 183 LYS A C 1
ATOM 1442 O O . LYS A 1 183 ? 34.088 -9.201 10.548 1.00 15.26 183 LYS A O 1
ATOM 1448 N N . GLN A 1 184 ? 34.394 -7.223 11.605 1.00 15.47 184 GLN A N 1
ATOM 1449 C CA . GLN A 1 184 ? 33.023 -7.099 12.116 1.00 16.23 184 GLN A CA 1
ATOM 1450 C C . GLN A 1 184 ? 32.087 -6.530 11.088 1.00 16.98 184 GLN A C 1
ATOM 1451 O O . GLN A 1 184 ? 30.855 -6.517 11.276 1.00 17.66 184 GLN A O 1
ATOM 1457 N N . GLY A 1 185 ? 32.667 -6.049 9.999 1.00 16.84 185 GLY A N 1
ATOM 1458 C CA . GLY A 1 185 ? 31.903 -5.394 8.977 1.00 16.95 185 GLY A CA 1
ATOM 1459 C C . GLY A 1 185 ? 31.845 -3.904 9.163 1.00 16.51 185 GLY A C 1
ATOM 1460 O O . GLY A 1 185 ? 31.110 -3.250 8.453 1.00 17.52 185 GLY A O 1
ATOM 1461 N N . TRP A 1 186 ? 32.594 -3.354 10.122 1.00 15.66 186 TRP A N 1
ATOM 1462 C CA . TRP A 1 186 ? 32.539 -1.923 10.359 1.00 15.35 186 TRP A CA 1
ATOM 1463 C C . TRP A 1 186 ? 33.310 -1.167 9.295 1.00 15.54 186 TRP A C 1
ATOM 1464 O O . TRP A 1 186 ? 34.379 -1.605 8.873 1.00 15.82 186 TRP A O 1
ATOM 1475 N N . GLY A 1 187 ? 32.760 -0.037 8.862 1.00 15.05 187 GLY A N 1
ATOM 1476 C CA . GLY A 1 187 ? 33.405 0.795 7.836 1.00 14.81 187 GLY A CA 1
ATOM 1477 C C . GLY A 1 187 ? 34.682 1.476 8.341 1.00 14.87 187 GLY A C 1
ATOM 1478 O O . GLY A 1 187 ? 34.695 1.996 9.469 1.00 13.29 187 GLY A O 1
ATOM 1479 N N . ILE A 1 188 ? 35.727 1.466 7.496 1.00 13.78 188 ILE A N 1
ATOM 1480 C CA . ILE A 1 188 ? 37.076 1.950 7.829 1.00 14.65 188 ILE A CA 1
ATOM 1481 C C . ILE A 1 188 ? 37.540 3.019 6.846 1.00 13.65 188 ILE A C 1
ATOM 1482 O O . ILE A 1 188 ? 37.795 2.711 5.679 1.00 12.67 188 ILE A O 1
ATOM 1487 N N . GLY A 1 189 ? 37.620 4.261 7.326 1.00 12.15 189 GLY A N 1
ATOM 1488 C CA . GLY A 1 189 ? 38.060 5.401 6.515 1.00 12.68 189 GLY A CA 1
ATOM 1489 C C . GLY A 1 189 ? 39.570 5.583 6.514 1.00 11.72 189 GLY A C 1
ATOM 1490 O O . GLY A 1 189 ? 40.312 4.652 6.805 1.00 11.55 189 GLY A O 1
ATOM 1491 N N . ASN A 1 190 ? 40.023 6.783 6.180 1.00 12.44 190 ASN A N 1
ATOM 1492 C CA . ASN A 1 19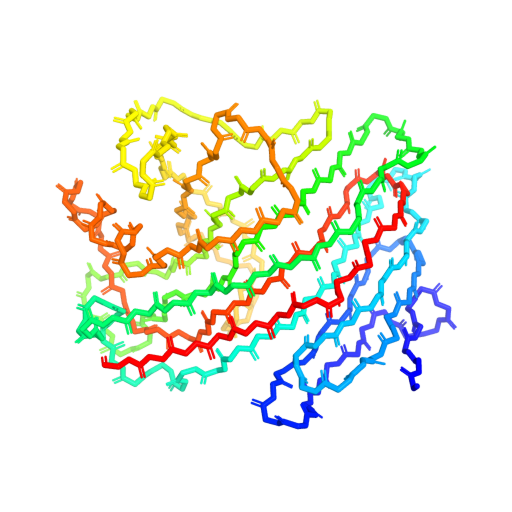0 ? 41.471 7.032 6.008 1.00 12.83 190 ASN A CA 1
ATOM 1493 C C . ASN A 1 190 ? 42.117 7.339 7.366 1.00 11.72 190 ASN A C 1
ATOM 1494 O O . ASN A 1 190 ? 41.542 8.053 8.177 1.00 11.47 190 ASN A O 1
ATOM 1499 N N . LEU A 1 191 ? 43.314 6.821 7.603 1.00 11.35 191 LEU A N 1
ATOM 1500 C CA . LEU A 1 191 ? 43.926 6.989 8.919 1.00 11.04 191 LEU A CA 1
ATOM 1501 C C . LEU A 1 191 ? 44.392 8.436 9.194 1.00 11.78 191 LEU A C 1
ATOM 1502 O O . LEU A 1 191 ? 45.283 8.949 8.531 1.00 13.49 191 LEU A O 1
ATOM 1507 N N . TYR A 1 192 ? 43.783 9.081 10.181 1.00 12.01 192 TYR A N 1
ATOM 1508 C CA . TYR A 1 192 ? 44.144 10.419 10.581 1.00 12.50 192 TYR A CA 1
ATOM 1509 C C . TYR A 1 192 ? 45.434 10.464 11.416 1.00 11.80 192 TYR A C 1
ATOM 1510 O O . TYR A 1 192 ? 46.328 11.234 11.115 1.00 11.54 192 TYR A O 1
ATOM 1519 N N . GLU A 1 193 ? 45.499 9.670 12.490 1.00 11.70 193 GLU A N 1
ATOM 1520 C CA . GLU A 1 193 ? 46.645 9.645 13.421 1.00 10.22 193 GLU A CA 1
ATOM 1521 C C . GLU A 1 193 ? 46.570 8.397 14.291 1.00 9.78 193 GLU A C 1
ATOM 1522 O O . GLU A 1 193 ? 45.532 7.719 14.345 1.00 8.96 193 GLU A O 1
ATOM 1528 N N . VAL A 1 194 ? 47.680 8.107 14.973 1.00 9.63 194 VAL A N 1
ATOM 1529 C CA . VAL A 1 194 ? 47.757 7.048 15.966 1.00 9.04 194 VAL A CA 1
ATOM 1530 C C . VAL A 1 194 ? 48.492 7.686 17.130 1.00 9.66 194 VAL A C 1
ATOM 1531 O O . VAL A 1 194 ? 49.670 8.092 17.020 1.00 8.30 194 VAL A O 1
ATOM 1535 N N . ALA A 1 195 ? 47.781 7.797 18.248 1.00 8.50 195 ALA A N 1
ATOM 1536 C CA . ALA A 1 195 ? 48.295 8.533 19.375 1.00 8.77 195 ALA A CA 1
ATOM 1537 C C . ALA A 1 195 ? 48.14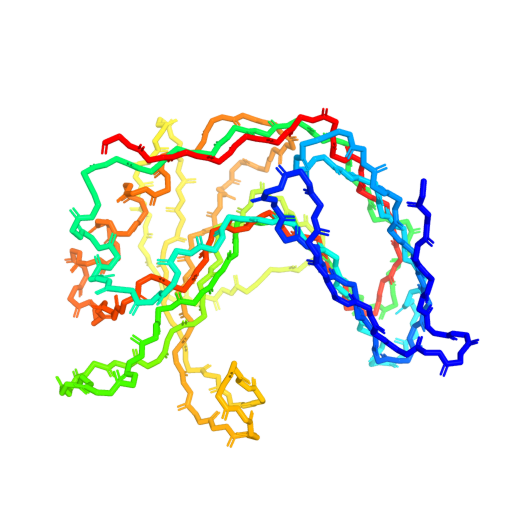4 7.736 20.635 1.00 8.40 195 ALA A C 1
ATOM 1538 O O . ALA A 1 195 ? 47.300 6.854 20.703 1.00 9.37 195 ALA A O 1
ATOM 1540 N N . LEU A 1 196 ? 48.973 8.044 21.631 1.00 8.40 196 LEU A N 1
ATOM 1541 C CA . LEU A 1 196 ? 48.729 7.602 22.999 1.00 8.84 196 LEU A CA 1
ATOM 1542 C C . LEU A 1 196 ? 48.127 8.753 23.821 1.00 9.39 196 LEU A C 1
ATOM 1543 O O . LEU A 1 196 ? 48.645 9.861 23.820 1.00 8.93 196 LEU A O 1
ATOM 1548 N N . ASN A 1 197 ? 47.043 8.458 24.530 1.00 9.34 197 ASN A N 1
ATOM 1549 C CA . ASN A 1 197 ? 46.146 9.473 25.075 1.00 10.42 197 ASN A CA 1
ATOM 1550 C C . ASN A 1 197 ? 45.831 9.199 26.551 1.00 10.53 197 ASN A C 1
ATOM 1551 O O . ASN A 1 197 ? 45.488 8.090 26.901 1.00 11.58 197 ASN A O 1
ATOM 1556 N N . ALA A 1 198 ? 45.996 10.204 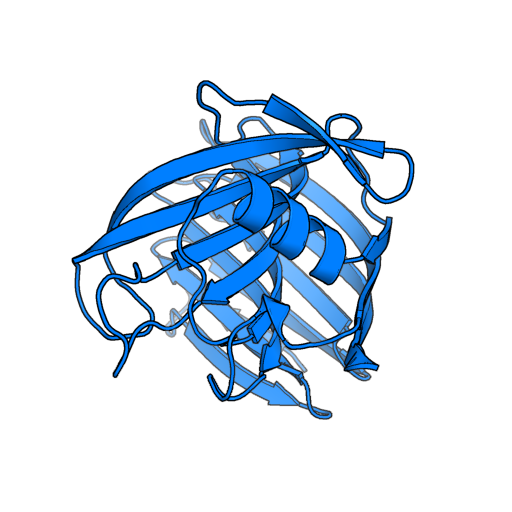27.397 1.00 11.61 198 ALA A N 1
ATOM 1557 C CA . ALA A 1 198 ? 45.577 10.178 28.793 1.00 11.62 198 ALA A CA 1
ATOM 1558 C C . ALA A 1 198 ? 44.403 11.124 28.885 1.00 12.41 198 ALA A C 1
ATOM 1559 O O . ALA A 1 198 ? 44.551 12.312 28.567 1.00 13.48 198 ALA A O 1
ATOM 1561 N N . GLU A 1 199 ? 43.221 10.629 29.254 1.00 11.84 199 GLU A N 1
ATOM 1562 C CA . GLU A 1 199 ? 42.098 11.551 29.495 1.00 13.82 199 GLU A CA 1
ATOM 1563 C C . GLU A 1 199 ? 41.413 11.302 30.840 1.00 12.72 199 GLU A C 1
ATOM 1564 O O . GLU A 1 199 ? 41.459 10.174 31.368 1.00 13.20 199 GLU A O 1
ATOM 1570 N N . GLY A 1 200 ? 40.767 12.349 31.364 1.00 12.09 200 GLY A N 1
ATOM 1571 C CA . GLY A 1 200 ? 40.128 12.316 32.661 1.00 11.79 200 GLY A CA 1
ATOM 1572 C C . GLY A 1 200 ? 38.829 13.107 32.675 1.00 12.60 200 GLY A C 1
ATOM 1573 O O . GLY A 1 200 ? 38.772 14.232 32.151 1.00 13.46 200 GLY A O 1
ATOM 1574 N N . TRP A 1 201 ? 37.792 12.506 33.258 1.00 10.96 201 TRP A N 1
ATOM 1575 C CA . TRP A 1 201 ? 36.499 13.134 33.448 1.00 11.79 201 TRP A CA 1
ATOM 1576 C C . TRP A 1 201 ? 36.224 13.220 34.944 1.00 11.36 201 TRP A C 1
ATOM 1577 O O . TRP A 1 201 ? 36.221 12.182 35.630 1.00 10.55 201 TRP A O 1
ATOM 1588 N N . GLN A 1 202 ? 36.031 14.438 35.455 1.00 10.74 202 GLN A N 1
ATOM 1589 C CA . GLN A 1 202 ? 35.731 14.644 36.888 1.00 10.58 202 GLN A CA 1
ATOM 1590 C C . GLN A 1 202 ? 36.765 13.900 37.767 1.00 10.55 202 GLN A C 1
ATOM 1591 O O . GLN A 1 202 ? 36.438 13.289 38.782 1.00 10.77 202 GLN A O 1
ATOM 1597 N N . SER A 1 203 ? 38.024 13.976 37.365 1.00 10.00 203 SER A N 1
ATOM 1598 C CA . SER A 1 203 ? 39.116 13.322 38.076 1.00 10.53 203 SER A CA 1
ATOM 1599 C C . SER A 1 203 ? 40.374 14.170 38.078 1.00 10.38 203 SER A C 1
ATOM 1600 O O . SER A 1 203 ? 40.455 15.188 37.372 1.00 10.55 203 SER A O 1
ATOM 1603 N N . SER A 1 204 ? 41.352 13.722 38.861 1.00 9.87 204 SER A N 1
ATOM 1604 C CA . SER A 1 204 ? 42.710 14.251 38.854 1.00 10.98 204 SER A CA 1
ATOM 1605 C C . SER A 1 204 ? 43.675 13.085 38.759 1.00 11.51 204 SER A C 1
ATOM 1606 O O . SER A 1 204 ? 43.366 11.987 39.226 1.00 11.54 204 SER A O 1
ATOM 1609 N N . GLY A 1 205 ? 44.835 13.294 38.139 1.00 12.06 205 GLY A N 1
ATOM 1610 C CA . GLY A 1 205 ? 45.863 12.269 38.149 1.00 11.41 205 GLY A CA 1
ATOM 1611 C C . GLY A 1 205 ? 47.136 12.666 37.432 1.00 12.50 205 GLY A C 1
ATOM 1612 O O . GLY A 1 205 ? 47.371 13.856 37.180 1.00 13.77 205 GLY A O 1
ATOM 1613 N N . VAL A 1 206 ? 47.949 11.670 37.105 1.00 13.01 206 VAL A N 1
ATOM 1614 C CA . VAL A 1 206 ? 49.230 11.841 36.399 1.00 13.77 206 VAL A CA 1
ATOM 1615 C C . VAL A 1 206 ? 49.458 10.666 35.444 1.00 13.65 206 VAL A C 1
ATOM 1616 O O . VAL A 1 206 ? 49.025 9.547 35.693 1.00 13.14 206 VAL A O 1
ATOM 1620 N N . ALA A 1 207 ? 50.151 10.940 34.337 1.00 13.41 207 ALA A N 1
ATOM 1621 C CA . ALA A 1 207 ? 50.566 9.912 33.406 1.00 12.37 207 ALA A CA 1
ATOM 1622 C C . ALA A 1 207 ? 51.945 10.342 32.999 1.00 12.37 207 ALA A C 1
ATOM 1623 O O . ALA A 1 207 ? 52.113 11.423 32.410 1.00 14.61 207 ALA A O 1
ATOM 1625 N N . ASP A 1 208 ? 52.935 9.504 33.283 1.00 10.84 208 ASP A N 1
ATOM 1626 C CA . ASP A 1 208 ? 54.274 9.820 32.887 1.00 10.56 208 ASP A CA 1
ATOM 1627 C C . ASP A 1 208 ? 54.690 8.799 31.839 1.00 10.32 208 ASP A C 1
ATOM 1628 O O . ASP A 1 208 ? 55.035 7.677 32.182 1.00 9.30 208 ASP A O 1
ATOM 1633 N N . VAL A 1 209 ? 54.623 9.209 30.562 1.00 9.28 209 VAL A N 1
ATOM 1634 C CA . VAL A 1 209 ? 54.984 8.335 29.419 1.00 9.15 209 VAL A CA 1
ATOM 1635 C C . VAL A 1 209 ? 56.470 8.435 29.046 1.00 10.04 209 VAL A C 1
ATOM 1636 O O . VAL A 1 209 ? 56.904 9.372 28.355 1.00 9.31 209 VAL A O 1
ATOM 1640 N N . THR A 1 210 ? 57.253 7.445 29.483 1.00 10.63 210 THR A N 1
ATOM 1641 C CA . THR A 1 210 ? 58.694 7.536 29.393 1.00 10.97 210 THR A CA 1
ATOM 1642 C C . THR A 1 210 ? 59.186 6.851 28.151 1.00 11.14 210 THR A C 1
ATOM 1643 O O . THR A 1 210 ? 60.313 7.083 27.738 1.00 10.90 210 THR A O 1
ATOM 1647 N N . LEU A 1 211 ? 58.340 6.015 27.549 1.00 9.65 211 LEU A N 1
ATOM 1648 C CA . LEU A 1 211 ? 58.645 5.399 26.260 1.00 8.74 211 LEU A CA 1
ATOM 1649 C C . LEU A 1 211 ? 57.416 5.478 25.412 1.00 7.69 211 LEU A C 1
ATOM 1650 O O . LEU A 1 211 ? 56.353 5.060 25.847 1.00 8.20 211 LEU A O 1
ATOM 1655 N N . LEU A 1 212 ? 57.557 6.000 24.199 1.00 7.09 212 LEU A N 1
ATOM 1656 C CA . LEU A 1 212 ? 56.464 5.980 23.226 1.00 8.56 212 LEU A CA 1
ATOM 1657 C C . LEU A 1 212 ? 57.041 5.955 21.833 1.00 8.79 212 LEU A C 1
ATOM 1658 O O . LEU A 1 212 ? 57.729 6.876 21.429 1.00 8.59 212 LEU A O 1
ATOM 1663 N N . ASP A 1 213 ? 56.748 4.892 21.108 1.00 8.62 213 ASP A N 1
ATOM 1664 C CA . ASP A 1 213 ? 57.229 4.760 19.734 1.00 10.21 213 ASP A CA 1
ATOM 1665 C C . ASP A 1 213 ? 56.022 4.361 18.910 1.00 10.49 213 ASP A C 1
ATOM 1666 O O . ASP A 1 213 ? 55.265 3.485 19.309 1.00 9.69 213 ASP A O 1
ATOM 1671 N N . VAL A 1 214 ? 55.839 5.035 17.785 1.00 10.94 214 VAL A N 1
ATOM 1672 C CA . VAL A 1 214 ? 54.747 4.721 16.839 1.00 12.83 214 VAL A CA 1
ATOM 1673 C C . VAL A 1 214 ? 55.408 4.570 15.480 1.00 13.99 214 VAL A C 1
ATOM 1674 O O . VAL A 1 214 ? 56.203 5.431 15.085 1.00 14.60 214 VAL A O 1
ATOM 1678 N N . TYR A 1 215 ? 55.134 3.474 14.784 1.00 14.33 215 TYR A N 1
ATOM 1679 C CA . TYR A 1 215 ? 55.738 3.247 13.464 1.00 15.98 215 TYR A CA 1
ATOM 1680 C C . TYR A 1 215 ? 54.835 2.432 12.500 1.00 17.81 215 TYR A C 1
ATOM 1681 O O . TYR A 1 215 ? 53.892 1.734 12.932 1.00 15.83 215 TYR A O 1
ATOM 1690 N N . THR A 1 216 ? 55.151 2.506 11.202 1.00 19.71 216 THR A N 1
ATOM 1691 C CA . THR A 1 216 ? 54.509 1.654 10.189 1.00 23.17 216 THR A CA 1
ATOM 1692 C C . THR A 1 216 ? 55.550 1.031 9.301 1.00 24.18 216 THR A C 1
ATOM 1693 O O . THR A 1 216 ? 56.511 1.708 8.916 1.00 25.33 216 THR A O 1
ATOM 1697 N N . THR A 1 217 ? 55.341 -0.233 8.949 1.00 25.74 217 THR A N 1
ATOM 1698 C CA . THR A 1 217 ? 56.217 -0.957 8.014 1.00 27.84 217 THR A CA 1
ATOM 1699 C C . THR A 1 217 ? 55.376 -1.554 6.875 1.00 28.39 217 THR A C 1
ATOM 1700 O O . THR A 1 217 ? 54.121 -1.502 6.909 1.00 29.31 217 THR A O 1
#